Protein AF-A0A9D7WAF0-F1 (afdb_monomer_lite)

Radius of gyration: 17.67 Å; chains: 1; bounding box: 43×43×50 Å

pLDDT: mean 92.81, std 9.31, range [39.88, 98.81]

Structure (mmCIF, N/CA/C/O backbone):
data_AF-A0A9D7WAF0-F1
#
_entry.id   AF-A0A9D7WAF0-F1
#
loop_
_atom_site.group_PDB
_atom_site.id
_atom_site.type_symbol
_atom_site.label_atom_id
_atom_site.label_alt_id
_atom_site.label_comp_id
_atom_site.label_asym_id
_atom_site.label_entity_id
_atom_site.label_seq_id
_atom_site.pdbx_PDB_ins_code
_atom_site.Cartn_x
_atom_site.Cartn_y
_atom_site.Cartn_z
_atom_site.occupancy
_atom_site.B_iso_or_equiv
_atom_site.auth_seq_id
_atom_site.auth_comp_id
_atom_site.auth_asym_id
_atom_site.auth_atom_id
_atom_site.pdbx_PDB_model_num
ATOM 1 N N . MET A 1 1 ? -22.001 -6.465 22.330 1.00 40.22 1 MET A N 1
ATOM 2 C CA . MET A 1 1 ? -20.555 -6.341 22.618 1.00 40.22 1 MET A CA 1
ATOM 3 C C . MET A 1 1 ? -20.138 -4.978 22.102 1.00 40.22 1 MET A C 1
ATOM 5 O O . MET A 1 1 ? -20.345 -4.732 20.923 1.00 40.22 1 MET A O 1
ATOM 9 N N . SER A 1 2 ? -19.701 -4.070 22.976 1.00 39.88 2 SER A N 1
ATOM 10 C CA . SER A 1 2 ? -19.298 -2.715 22.573 1.00 39.88 2 SER A CA 1
ATOM 11 C C . SER A 1 2 ? -18.078 -2.827 21.658 1.00 39.88 2 SER A C 1
ATOM 13 O O . SER A 1 2 ? -17.044 -3.323 22.103 1.00 39.88 2 SER A O 1
ATOM 15 N N . SER A 1 3 ? -18.206 -2.462 20.381 1.00 58.81 3 SER A N 1
ATOM 16 C CA . SER A 1 3 ? -17.053 -2.339 19.487 1.00 58.81 3 SER A CA 1
ATOM 17 C C . SER A 1 3 ? -16.126 -1.275 20.067 1.00 58.81 3 SER A C 1
ATOM 19 O O . SER A 1 3 ? -16.599 -0.207 20.459 1.00 58.81 3 SER A O 1
ATOM 21 N N . ALA A 1 4 ? -14.829 -1.569 20.168 1.00 65.88 4 ALA A N 1
ATOM 22 C CA . ALA A 1 4 ? -13.851 -0.562 20.562 1.00 65.88 4 ALA A CA 1
ATOM 23 C C . ALA A 1 4 ? -14.004 0.680 19.658 1.00 65.88 4 ALA A C 1
ATOM 25 O O . ALA A 1 4 ? -14.289 0.515 18.466 1.00 65.88 4 ALA A O 1
ATOM 26 N N . PRO A 1 5 ? -13.878 1.901 20.207 1.00 82.06 5 PRO A N 1
ATOM 27 C CA . PRO A 1 5 ? -13.972 3.114 19.406 1.00 82.06 5 PRO A CA 1
ATOM 28 C C . PRO A 1 5 ? -12.905 3.102 18.307 1.00 82.06 5 PRO A C 1
ATOM 30 O O . PRO A 1 5 ? -11.805 2.584 18.506 1.00 82.06 5 PRO A O 1
ATOM 33 N N . PHE A 1 6 ? -13.244 3.657 17.143 1.00 89.94 6 PHE A N 1
ATOM 34 C CA . PHE A 1 6 ? -12.296 3.794 16.044 1.00 89.94 6 PHE A CA 1
ATOM 35 C C . PHE A 1 6 ? -11.121 4.695 16.478 1.00 89.94 6 PHE A C 1
ATOM 37 O O . PHE A 1 6 ? -11.382 5.746 17.072 1.00 89.94 6 PHE A O 1
ATOM 44 N N . PRO A 1 7 ? -9.850 4.309 16.248 1.00 91.50 7 PRO A N 1
ATOM 45 C CA . PRO A 1 7 ? -8.719 5.076 16.763 1.00 91.50 7 PRO A CA 1
ATOM 46 C C . PRO A 1 7 ? -8.601 6.439 16.053 1.00 91.50 7 PRO A C 1
ATOM 48 O O . PRO A 1 7 ? -8.494 6.460 14.827 1.00 91.50 7 PRO A O 1
ATOM 51 N N . PRO A 1 8 ? -8.584 7.571 16.785 1.00 86.44 8 PRO A N 1
ATOM 52 C CA . PRO A 1 8 ? -8.584 8.909 16.180 1.00 86.44 8 PRO A CA 1
ATOM 53 C C . PRO A 1 8 ? -7.279 9.247 15.443 1.00 86.44 8 PRO A C 1
ATOM 55 O O . PRO A 1 8 ? -7.298 10.015 14.487 1.00 86.44 8 PRO A O 1
ATOM 58 N N . ASP A 1 9 ? -6.162 8.641 15.853 1.00 89.88 9 ASP A N 1
ATOM 59 C CA . ASP A 1 9 ? -4.831 8.871 15.273 1.00 89.88 9 ASP A CA 1
ATOM 60 C C . ASP A 1 9 ? -4.412 7.751 14.309 1.00 89.88 9 ASP A C 1
ATOM 62 O O . ASP A 1 9 ? -3.220 7.524 14.077 1.00 89.88 9 ASP A O 1
ATOM 66 N N . LEU A 1 10 ? -5.387 7.014 13.765 1.00 95.19 10 LEU A N 1
ATOM 67 C CA . LEU A 1 10 ? -5.113 5.945 12.818 1.00 95.19 10 LEU A CA 1
ATOM 68 C C . LEU A 1 10 ? -4.557 6.501 11.506 1.00 95.19 10 LEU A C 1
ATOM 70 O O . LEU A 1 10 ? -5.110 7.401 10.873 1.00 95.19 10 LEU A O 1
ATOM 74 N N . ILE A 1 11 ? -3.469 5.888 11.071 1.00 97.56 11 ILE A N 1
ATOM 75 C CA . ILE A 1 11 ? -2.872 6.064 9.763 1.00 97.56 11 ILE A CA 1
ATOM 76 C C . ILE A 1 11 ? -3.043 4.748 9.012 1.00 97.56 11 ILE A C 1
ATOM 78 O O . ILE A 1 11 ? -2.568 3.708 9.462 1.00 97.56 11 ILE A O 1
ATOM 82 N N . LEU A 1 12 ? -3.708 4.784 7.865 1.00 98.38 12 LEU A N 1
ATOM 83 C CA . LEU A 1 12 ? -3.725 3.663 6.935 1.00 98.38 12 LEU A CA 1
ATOM 84 C C . LEU A 1 12 ? -2.513 3.783 6.014 1.00 98.38 12 LEU A C 1
ATOM 86 O O . LEU A 1 12 ? -2.344 4.799 5.339 1.00 98.38 12 LEU A O 1
ATOM 90 N N . LEU A 1 13 ? -1.696 2.739 5.979 1.00 98.69 13 LEU A N 1
ATOM 91 C CA . LEU A 1 13 ? -0.577 2.595 5.063 1.00 98.69 13 LEU A CA 1
ATOM 92 C C . LEU A 1 13 ? -0.941 1.572 3.993 1.00 98.69 13 LEU A C 1
ATOM 94 O O . LEU A 1 13 ? -1.439 0.488 4.299 1.00 98.69 13 LEU A O 1
ATOM 98 N N . LEU A 1 14 ? -0.712 1.945 2.740 1.00 98.81 14 LEU A N 1
ATOM 99 C CA . LEU A 1 14 ? -1.064 1.169 1.558 1.00 98.81 14 LEU A CA 1
ATOM 100 C C . LEU A 1 14 ? 0.180 1.047 0.695 1.00 98.81 14 LEU A C 1
ATOM 102 O O . LEU A 1 14 ? 0.677 2.047 0.183 1.00 98.81 14 LEU A O 1
ATOM 106 N N . SER A 1 15 ? 0.708 -0.158 0.548 1.00 98.62 15 SER A N 1
ATOM 107 C CA . SER A 1 15 ? 1.913 -0.386 -0.233 1.00 98.62 15 SER A CA 1
ATOM 108 C C . SER A 1 15 ? 1.653 -1.218 -1.471 1.00 98.62 15 SER A C 1
ATOM 110 O O . SER A 1 15 ? 0.857 -2.154 -1.425 1.00 98.62 15 SER A O 1
ATOM 112 N N . VAL A 1 16 ? 2.363 -0.878 -2.546 1.00 98.69 16 VAL A N 1
ATOM 113 C CA . VAL A 1 16 ? 2.516 -1.697 -3.747 1.00 98.69 16 VAL A CA 1
ATOM 114 C C . VAL A 1 16 ? 4.000 -1.925 -4.002 1.00 98.69 16 VAL A C 1
ATOM 116 O O . VAL A 1 16 ? 4.775 -0.971 -3.931 1.00 98.69 16 VAL A O 1
ATOM 119 N N . ASP A 1 17 ? 4.371 -3.157 -4.322 1.00 98.31 17 ASP A N 1
ATOM 120 C CA . ASP A 1 17 ? 5.735 -3.552 -4.683 1.00 98.31 17 ASP A CA 1
ATOM 121 C C . ASP A 1 17 ? 5.748 -4.356 -5.997 1.00 98.31 17 ASP A C 1
ATOM 123 O O . ASP A 1 17 ? 4.732 -4.953 -6.387 1.00 98.31 17 ASP A O 1
ATOM 127 N N . ILE A 1 18 ? 6.876 -4.316 -6.713 1.00 98.00 18 ILE A N 1
ATOM 128 C CA . ILE A 1 18 ? 7.060 -5.039 -7.978 1.00 98.00 18 ILE A CA 1
ATOM 129 C C . ILE A 1 18 ? 7.551 -6.458 -7.695 1.00 98.00 18 ILE A C 1
ATOM 131 O O . ILE A 1 18 ? 8.669 -6.682 -7.231 1.00 98.00 18 ILE A O 1
ATOM 135 N N . VAL A 1 19 ? 6.760 -7.445 -8.111 1.00 96.62 19 VAL A N 1
ATOM 136 C CA . VAL A 1 19 ? 7.108 -8.858 -7.945 1.00 96.62 19 VAL A CA 1
ATOM 137 C C . VAL A 1 19 ? 8.345 -9.196 -8.783 1.00 96.62 19 VAL A C 1
ATOM 139 O O . VAL A 1 19 ? 8.369 -9.002 -9.998 1.00 96.62 19 VAL A O 1
ATOM 142 N N . GLY A 1 20 ? 9.382 -9.735 -8.135 1.00 93.38 20 GLY A N 1
ATOM 143 C CA . GLY A 1 20 ? 10.579 -10.233 -8.821 1.00 93.38 20 GLY A CA 1
ATOM 144 C C . GLY A 1 20 ? 11.443 -9.142 -9.465 1.00 93.38 20 GLY A C 1
ATOM 145 O O . GLY A 1 20 ? 12.182 -9.422 -10.411 1.00 93.38 20 GLY A O 1
ATOM 146 N N . SER A 1 21 ? 11.386 -7.910 -8.955 1.00 93.81 21 SER A N 1
ATOM 147 C CA . SER A 1 21 ? 12.041 -6.738 -9.549 1.00 93.81 21 SER A CA 1
ATOM 148 C C . SER A 1 21 ? 13.534 -6.927 -9.862 1.00 93.81 21 SER A C 1
ATOM 150 O O . SER A 1 21 ? 14.033 -6.439 -10.879 1.00 93.81 21 SER A O 1
ATOM 152 N N . ALA A 1 22 ? 14.270 -7.642 -9.004 1.00 93.25 22 ALA A N 1
ATOM 153 C CA . ALA A 1 22 ? 15.695 -7.901 -9.180 1.00 93.25 22 ALA A CA 1
ATOM 154 C C . ALA A 1 22 ? 15.972 -8.769 -10.415 1.00 93.25 22 ALA A C 1
ATOM 156 O O . ALA A 1 22 ? 16.864 -8.437 -11.194 1.00 93.25 22 ALA A O 1
ATOM 157 N N . ALA A 1 23 ? 15.181 -9.828 -10.616 1.00 92.81 23 ALA A N 1
ATOM 158 C CA . ALA A 1 23 ? 15.275 -10.684 -11.795 1.00 92.81 23 ALA A CA 1
ATOM 159 C C . ALA A 1 23 ? 14.889 -9.901 -13.057 1.00 92.81 23 ALA A C 1
ATOM 161 O O . ALA A 1 23 ? 15.638 -9.885 -14.027 1.00 92.81 23 ALA A O 1
ATOM 162 N N . PHE A 1 24 ? 13.805 -9.122 -12.991 1.00 92.69 24 PHE A N 1
ATOM 163 C CA . PHE A 1 24 ? 13.356 -8.285 -14.105 1.00 92.69 24 PHE A CA 1
ATOM 164 C C . PHE A 1 24 ? 14.414 -7.265 -14.571 1.00 92.69 24 PHE A C 1
ATOM 166 O O . PHE A 1 24 ? 14.564 -7.018 -15.767 1.00 92.69 24 PHE A O 1
ATOM 173 N N . LYS A 1 25 ? 15.181 -6.682 -13.639 1.00 92.62 25 LYS A N 1
ATOM 174 C CA . LYS A 1 25 ? 16.307 -5.788 -13.963 1.00 92.62 25 LYS A CA 1
ATOM 175 C C . LYS A 1 25 ? 17.499 -6.538 -14.564 1.00 92.62 25 LYS A C 1
ATOM 177 O O . LYS A 1 25 ? 18.161 -5.989 -15.441 1.00 92.62 25 LYS A O 1
ATOM 182 N N . ALA A 1 26 ? 17.782 -7.749 -14.084 1.00 90.50 26 ALA A N 1
ATOM 183 C CA . ALA A 1 26 ? 18.911 -8.562 -14.535 1.00 90.50 26 ALA A CA 1
ATOM 184 C C . ALA A 1 26 ? 18.693 -9.163 -15.933 1.00 90.50 26 ALA A C 1
ATOM 186 O O . ALA A 1 26 ? 19.642 -9.251 -16.708 1.00 90.50 26 ALA A O 1
ATOM 187 N N . ASP A 1 27 ? 17.451 -9.511 -16.270 1.00 85.75 27 ASP A N 1
ATOM 188 C CA . ASP A 1 27 ? 17.079 -10.123 -17.552 1.00 85.75 27 ASP A CA 1
ATOM 189 C C . ASP A 1 27 ? 16.932 -9.101 -18.696 1.00 85.75 27 ASP A C 1
ATOM 191 O O . ASP A 1 27 ? 16.597 -9.458 -19.828 1.00 85.75 27 ASP A O 1
ATOM 195 N N . ALA A 1 28 ? 17.166 -7.811 -18.428 1.00 78.25 28 ALA A N 1
ATOM 196 C CA . ALA A 1 28 ? 17.014 -6.762 -19.424 1.00 78.25 28 ALA A CA 1
ATOM 197 C C . ALA A 1 28 ? 18.134 -6.834 -20.484 1.00 78.25 28 ALA A C 1
ATOM 199 O O . ALA A 1 28 ? 19.306 -6.655 -20.142 1.00 78.25 28 ALA A O 1
ATOM 200 N N . PRO A 1 29 ? 17.804 -7.043 -21.774 1.00 77.50 29 PRO A N 1
ATOM 201 C CA . PRO A 1 29 ? 18.809 -7.103 -22.827 1.00 77.50 29 PRO A CA 1
ATOM 202 C C . PRO A 1 29 ? 19.494 -5.745 -23.016 1.00 77.50 29 PRO A C 1
ATOM 204 O O . PRO A 1 29 ? 18.875 -4.688 -22.854 1.00 77.50 29 PRO A O 1
ATOM 207 N N . GLU A 1 30 ? 20.767 -5.772 -23.416 1.00 77.88 30 GLU A N 1
ATOM 208 C CA . GLU A 1 30 ? 21.462 -4.564 -23.858 1.00 77.88 30 GLU A CA 1
ATOM 209 C C . GLU A 1 30 ? 20.775 -3.995 -25.106 1.00 77.88 30 GLU A C 1
ATOM 211 O O . GLU A 1 30 ? 20.550 -4.696 -26.094 1.00 77.88 30 GLU A O 1
ATOM 216 N N . GLN A 1 31 ? 20.433 -2.707 -25.063 1.00 82.75 31 GLN A N 1
ATOM 217 C CA . GLN A 1 31 ? 19.778 -2.006 -26.164 1.00 82.75 31 GLN A CA 1
ATOM 218 C C . GLN A 1 31 ? 20.241 -0.542 -26.234 1.00 82.75 31 GLN A C 1
ATOM 220 O O . GLN A 1 31 ? 20.619 0.027 -25.207 1.00 82.75 31 GLN A O 1
ATOM 225 N N . PRO A 1 32 ? 20.192 0.109 -27.412 1.00 78.94 32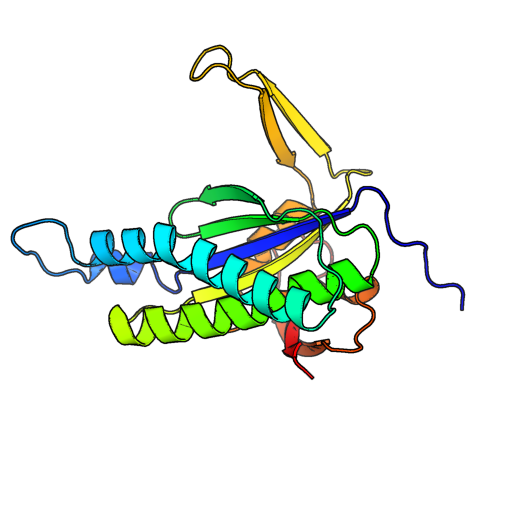 PRO A N 1
ATOM 226 C CA . PRO A 1 32 ? 20.395 1.551 -27.512 1.00 78.94 32 PRO A CA 1
ATOM 227 C C . PRO A 1 32 ? 19.277 2.316 -26.782 1.00 78.94 32 PRO A C 1
ATOM 229 O O . PRO A 1 32 ? 18.097 2.087 -27.041 1.00 78.94 32 PRO A O 1
ATOM 232 N N . GLY A 1 33 ? 19.645 3.257 -25.908 1.00 84.94 33 GLY A N 1
ATOM 233 C CA . GLY A 1 33 ? 18.705 4.053 -25.104 1.00 84.94 33 GLY A CA 1
ATOM 234 C C . GLY A 1 33 ? 18.489 3.504 -23.685 1.00 84.94 33 GLY A C 1
ATOM 235 O O . GLY A 1 33 ? 19.220 2.611 -23.255 1.00 84.94 33 GLY A O 1
ATOM 236 N N . PRO A 1 34 ? 17.520 4.049 -22.922 1.00 86.19 34 PRO A N 1
ATOM 237 C CA . PRO A 1 34 ? 17.236 3.572 -21.573 1.00 86.19 34 PRO A CA 1
ATOM 238 C C . PRO A 1 34 ? 16.849 2.085 -21.590 1.00 86.19 34 PRO A C 1
ATOM 240 O O . PRO A 1 34 ? 16.030 1.689 -22.432 1.00 86.19 34 PRO A O 1
ATOM 243 N N . PRO A 1 35 ? 17.388 1.261 -20.672 1.00 90.06 35 PRO A N 1
ATOM 244 C CA . PRO A 1 35 ? 16.994 -0.137 -20.542 1.00 90.06 35 PRO A CA 1
ATOM 245 C C . PRO A 1 35 ? 15.477 -0.285 -20.406 1.00 90.06 35 PRO A C 1
ATOM 247 O O . PRO A 1 35 ? 14.823 0.551 -19.780 1.00 90.06 35 PRO A O 1
ATOM 250 N N . ARG A 1 36 ? 14.907 -1.373 -20.942 1.00 89.50 36 ARG A N 1
ATOM 251 C CA . ARG A 1 36 ? 13.459 -1.644 -20.865 1.00 89.50 36 ARG A CA 1
ATOM 252 C C . ARG A 1 36 ? 12.932 -1.552 -19.432 1.00 89.50 36 ARG A C 1
ATOM 254 O O . ARG A 1 36 ? 11.851 -1.011 -19.227 1.00 89.50 36 ARG A O 1
ATOM 261 N N . TRP A 1 37 ? 13.700 -2.032 -18.451 1.00 93.50 37 TRP A N 1
ATOM 262 C CA . TRP A 1 37 ? 13.281 -1.984 -17.053 1.00 93.50 37 TRP A CA 1
ATOM 263 C C . TRP A 1 37 ? 13.127 -0.553 -16.525 1.00 93.50 37 TRP A C 1
ATOM 265 O O . TRP A 1 37 ? 12.231 -0.316 -15.724 1.00 93.50 37 TRP A O 1
ATOM 275 N N . VAL A 1 38 ? 13.930 0.408 -17.003 1.00 94.38 38 VAL A N 1
ATOM 276 C CA . VAL A 1 38 ? 13.822 1.820 -16.597 1.00 94.38 38 VAL A CA 1
ATOM 277 C C . VAL A 1 38 ? 12.478 2.383 -17.038 1.00 94.38 38 VAL A C 1
ATOM 279 O O . VAL A 1 38 ? 11.757 2.933 -16.219 1.00 94.38 38 VAL A O 1
ATOM 282 N N . GLN A 1 39 ? 12.097 2.157 -18.297 1.00 93.38 39 GLN A N 1
ATOM 283 C CA . GLN A 1 39 ? 10.810 2.614 -18.839 1.00 93.38 39 GLN A CA 1
ATOM 284 C C . GLN A 1 39 ? 9.623 1.964 -18.112 1.00 93.38 39 GLN A C 1
ATOM 286 O O . GLN A 1 39 ? 8.594 2.594 -17.875 1.00 93.38 39 GLN A O 1
ATOM 291 N N . ALA A 1 40 ? 9.779 0.694 -17.736 1.00 94.31 40 ALA A N 1
ATOM 292 C CA . ALA A 1 40 ? 8.782 -0.047 -16.977 1.00 94.31 40 ALA A CA 1
ATOM 293 C C . ALA A 1 40 ? 8.596 0.528 -15.562 1.00 94.31 40 ALA A C 1
ATOM 295 O O . ALA A 1 40 ? 7.470 0.685 -15.093 1.00 94.31 40 ALA A O 1
ATOM 296 N N . PHE A 1 41 ? 9.699 0.882 -14.901 1.00 96.62 41 PHE A N 1
ATOM 297 C CA . PHE A 1 41 ? 9.677 1.507 -13.582 1.00 96.62 41 PHE A CA 1
ATOM 298 C C . PHE A 1 41 ? 9.143 2.934 -13.657 1.00 96.62 41 PHE A C 1
ATOM 300 O O . PHE A 1 41 ? 8.330 3.304 -12.822 1.00 96.62 41 PHE A O 1
ATOM 307 N N . GLU A 1 42 ? 9.517 3.721 -14.666 1.00 96.06 42 GLU A N 1
ATOM 308 C CA . GLU A 1 42 ? 8.92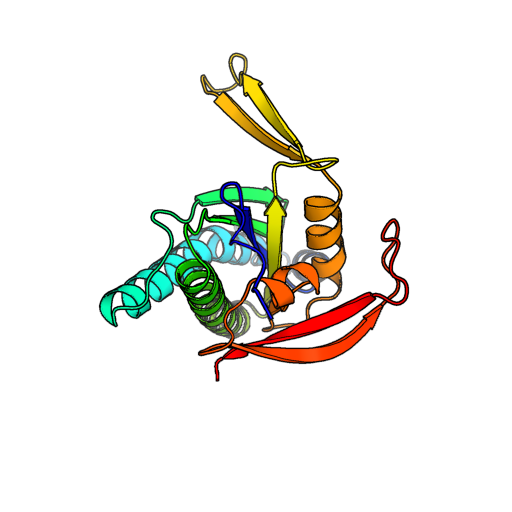4 5.043 -14.892 1.00 96.06 42 GLU A CA 1
ATOM 309 C C . GLU A 1 42 ? 7.397 4.945 -14.975 1.00 96.06 42 GLU A C 1
ATOM 311 O O . GLU A 1 42 ? 6.716 5.650 -14.237 1.00 96.06 42 GLU A O 1
ATOM 316 N N . ALA A 1 43 ? 6.867 3.997 -15.759 1.00 95.38 43 ALA A N 1
ATOM 317 C CA . ALA A 1 43 ? 5.427 3.748 -15.834 1.00 95.38 43 ALA A CA 1
ATOM 318 C C . ALA A 1 43 ? 4.826 3.328 -14.481 1.00 95.38 43 ALA A C 1
ATOM 320 O O . ALA A 1 43 ? 3.750 3.788 -14.120 1.00 95.38 43 ALA A O 1
ATOM 321 N N . PHE A 1 44 ? 5.509 2.493 -13.694 1.00 97.88 44 PHE A N 1
ATOM 322 C CA . PHE A 1 44 ? 5.066 2.168 -12.334 1.00 97.88 44 PHE A CA 1
ATOM 323 C C . PHE A 1 44 ? 4.986 3.417 -11.440 1.00 97.88 44 PHE A C 1
ATOM 325 O O . PHE A 1 44 ? 3.981 3.627 -10.764 1.00 97.88 44 PHE A O 1
ATOM 332 N N . TYR A 1 45 ? 6.005 4.276 -11.473 1.00 98.06 45 TYR A N 1
ATOM 333 C CA . TYR A 1 45 ? 6.073 5.497 -10.670 1.00 98.06 45 TYR A CA 1
ATOM 334 C C . TYR A 1 45 ? 5.062 6.570 -11.101 1.00 98.06 45 TYR A C 1
ATOM 336 O O . TYR A 1 45 ? 4.619 7.352 -10.257 1.00 98.06 45 TYR A O 1
ATOM 344 N N . THR A 1 46 ? 4.691 6.625 -12.383 1.00 96.44 46 THR A N 1
ATOM 345 C CA . THR A 1 46 ? 3.748 7.625 -12.910 1.00 96.44 46 THR A CA 1
ATOM 346 C C . THR A 1 46 ? 2.310 7.135 -12.952 1.00 96.44 46 THR A C 1
ATOM 348 O O . THR A 1 46 ? 1.406 7.879 -12.579 1.00 96.44 46 THR A O 1
ATOM 351 N N . ASP A 1 47 ? 2.078 5.897 -13.384 1.00 97.50 47 ASP A N 1
ATOM 352 C CA . ASP A 1 47 ? 0.739 5.412 -13.721 1.00 97.50 47 ASP A CA 1
ATOM 353 C C . ASP A 1 47 ? 0.021 4.867 -12.481 1.00 97.50 47 ASP A C 1
ATOM 355 O O . ASP A 1 47 ? -1.181 5.077 -12.329 1.00 97.50 47 ASP A O 1
ATOM 359 N N . LEU A 1 48 ? 0.734 4.211 -11.553 1.00 98.00 48 LEU A N 1
ATOM 360 C CA . LEU A 1 48 ? 0.110 3.637 -10.356 1.00 98.00 48 LEU A CA 1
ATOM 361 C C . LEU A 1 48 ? -0.593 4.696 -9.482 1.00 98.00 48 LEU A C 1
ATOM 363 O O . LEU A 1 48 ? -1.757 4.475 -9.143 1.00 98.00 48 LEU A O 1
ATOM 367 N N . PRO A 1 49 ? 0.022 5.848 -9.133 1.00 98.06 49 PRO A N 1
ATOM 368 C CA . PRO A 1 49 ? -0.679 6.884 -8.372 1.00 98.06 49 PRO A CA 1
ATOM 369 C C . PRO A 1 49 ? -1.942 7.403 -9.077 1.00 98.06 49 PRO A C 1
ATOM 371 O O . PRO A 1 49 ? -2.940 7.673 -8.412 1.00 98.06 49 PRO A O 1
ATOM 374 N N . LEU A 1 50 ? -1.919 7.507 -10.412 1.00 97.81 50 LEU A N 1
ATOM 375 C CA . LEU A 1 50 ? -3.070 7.950 -11.205 1.00 97.81 50 LEU A CA 1
ATOM 376 C C . LEU A 1 50 ? -4.204 6.923 -11.180 1.00 97.81 50 LEU A C 1
ATOM 378 O O . LEU A 1 50 ? -5.359 7.302 -11.012 1.00 97.81 50 LEU A O 1
ATOM 382 N N . LEU A 1 51 ? -3.880 5.632 -11.299 1.00 98.31 51 LEU A N 1
ATOM 383 C CA . LEU A 1 51 ? -4.859 4.545 -11.212 1.00 98.31 51 LEU A CA 1
ATOM 384 C C . LEU A 1 51 ? -5.516 4.482 -9.829 1.00 98.31 51 LEU A C 1
ATOM 386 O O . LEU A 1 51 ? -6.720 4.253 -9.729 1.00 98.31 51 LEU A O 1
ATOM 390 N N . ILE A 1 52 ? -4.743 4.715 -8.764 1.00 98.44 52 ILE A N 1
ATOM 391 C CA . ILE A 1 52 ? -5.288 4.779 -7.404 1.00 98.44 52 ILE A CA 1
ATOM 392 C C . ILE A 1 52 ? -6.243 5.964 -7.262 1.00 98.44 52 ILE A C 1
ATOM 394 O O . ILE A 1 52 ? -7.357 5.789 -6.771 1.00 98.44 52 ILE A O 1
ATOM 398 N N . GLU A 1 53 ? -5.847 7.154 -7.711 1.00 97.94 53 GLU A N 1
ATOM 399 C CA . GLU A 1 53 ? -6.717 8.327 -7.619 1.00 97.94 53 GLU A CA 1
ATOM 400 C C . GLU A 1 53 ? -7.976 8.177 -8.481 1.00 97.94 53 GLU A C 1
ATOM 402 O O . GLU A 1 53 ? -9.063 8.544 -8.041 1.00 97.94 53 GLU A O 1
ATOM 407 N N . GLN A 1 54 ? -7.871 7.564 -9.662 1.00 98.19 54 GLN A N 1
ATOM 408 C CA . GLN A 1 54 ? -9.030 7.254 -10.493 1.00 98.19 54 GLN A CA 1
ATOM 409 C C . GLN A 1 54 ? -10.028 6.347 -9.756 1.00 98.19 54 GLN A C 1
ATOM 411 O O . GLN A 1 54 ? -11.208 6.688 -9.683 1.00 98.19 54 GLN A O 1
ATOM 416 N N . ALA A 1 55 ? -9.568 5.248 -9.148 1.00 98.19 55 ALA A N 1
ATOM 417 C CA . ALA A 1 55 ? -10.438 4.356 -8.378 1.00 98.19 55 ALA A CA 1
ATOM 418 C C . ALA A 1 55 ? -11.088 5.069 -7.176 1.00 98.19 55 ALA A C 1
ATOM 420 O O . ALA A 1 55 ? -12.258 4.838 -6.866 1.00 98.19 55 ALA A O 1
ATOM 421 N N . ARG A 1 56 ? -10.355 5.976 -6.512 1.00 98.25 56 ARG A N 1
ATOM 422 C CA . ARG A 1 56 ? -10.901 6.812 -5.430 1.00 98.25 56 ARG A CA 1
ATOM 423 C C . ARG A 1 56 ? -11.999 7.748 -5.941 1.00 98.25 56 ARG A C 1
ATOM 425 O O . ARG A 1 56 ? -13.058 7.830 -5.324 1.00 98.25 56 ARG A O 1
ATOM 432 N N . LEU A 1 57 ? -11.782 8.427 -7.067 1.00 97.75 57 LEU A N 1
ATOM 433 C CA . LEU A 1 57 ? -12.772 9.330 -7.663 1.00 97.75 57 LEU A CA 1
ATOM 434 C C . LEU A 1 57 ? -14.040 8.591 -8.099 1.00 97.75 57 LEU A C 1
ATOM 436 O O . LEU A 1 57 ? -15.138 9.077 -7.835 1.00 97.75 57 LEU A O 1
ATOM 440 N N . GLU A 1 58 ? -13.897 7.421 -8.722 1.00 97.88 58 GLU A N 1
ATOM 441 C CA . GLU A 1 58 ? -15.024 6.580 -9.143 1.00 97.88 58 GLU A CA 1
ATOM 442 C C . GLU A 1 58 ? -15.878 6.162 -7.935 1.00 97.88 58 GLU A C 1
ATOM 444 O O . GLU A 1 58 ? -17.072 6.461 -7.885 1.00 97.88 58 GLU A O 1
ATOM 449 N N . LEU A 1 59 ? -15.261 5.584 -6.900 1.00 96.88 59 LEU A N 1
ATOM 450 C CA . LEU A 1 59 ? -15.985 5.146 -5.702 1.00 96.88 59 LEU A CA 1
ATOM 451 C C . LEU A 1 59 ? -16.571 6.308 -4.892 1.00 96.88 59 LEU A C 1
ATOM 453 O O . LEU A 1 59 ? -17.660 6.180 -4.328 1.00 96.88 59 LEU A O 1
ATOM 457 N N . SER A 1 60 ? -15.878 7.447 -4.827 1.00 96.25 60 SER A N 1
ATOM 458 C CA . SER A 1 60 ? -16.415 8.651 -4.188 1.00 96.25 60 SER A CA 1
ATOM 459 C C . SER A 1 60 ? -17.627 9.196 -4.945 1.00 96.25 60 SER A C 1
ATOM 461 O O . SER A 1 60 ? -18.606 9.595 -4.312 1.00 96.25 60 SER A O 1
ATOM 463 N N . GLY A 1 61 ? -17.598 9.158 -6.283 1.00 95.56 61 GLY A N 1
ATOM 464 C CA . GLY A 1 61 ? -18.735 9.495 -7.141 1.00 95.56 61 GLY A CA 1
ATOM 465 C C . GLY A 1 61 ? -19.954 8.600 -6.896 1.00 95.56 61 GLY A C 1
ATOM 466 O O . GLY A 1 61 ? -21.082 9.092 -6.902 1.00 95.56 61 GLY A O 1
ATOM 467 N N . ASP A 1 62 ? -19.720 7.328 -6.565 1.00 94.56 62 ASP A N 1
ATOM 468 C CA . ASP A 1 62 ? -20.747 6.358 -6.155 1.00 94.56 62 ASP A CA 1
ATOM 469 C C . ASP A 1 62 ? -21.193 6.510 -4.683 1.00 94.56 62 ASP A C 1
ATOM 471 O O . ASP A 1 62 ? -21.983 5.715 -4.164 1.00 94.56 62 ASP A O 1
ATOM 475 N N . GLY A 1 63 ? -20.714 7.545 -3.987 1.00 94.88 63 GLY A N 1
ATOM 476 C CA . GLY A 1 63 ? -21.108 7.876 -2.619 1.00 94.88 63 GLY A CA 1
ATOM 477 C C . GL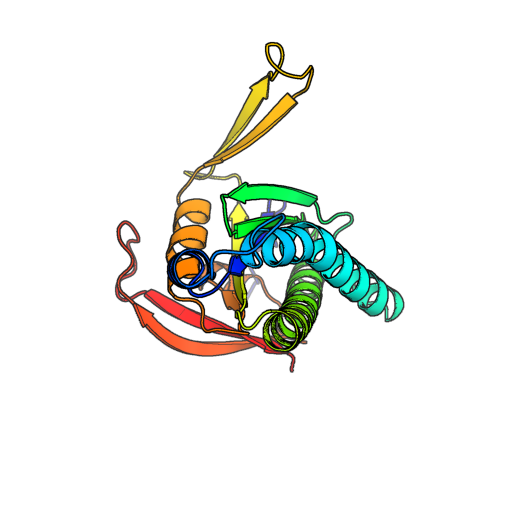Y A 1 63 ? -20.376 7.084 -1.535 1.00 94.88 63 GLY A C 1
ATOM 478 O O . GLY A 1 63 ? -20.804 7.103 -0.376 1.00 94.88 63 GLY A O 1
ATOM 479 N N . LEU A 1 64 ? -19.286 6.387 -1.868 1.00 94.88 64 LEU A N 1
ATOM 480 C CA . LEU A 1 64 ? -18.453 5.728 -0.869 1.00 94.88 64 LEU A CA 1
ATOM 481 C C . LEU A 1 64 ? -17.640 6.777 -0.087 1.00 94.88 64 LEU A C 1
ATOM 483 O O . LEU A 1 64 ? -16.957 7.601 -0.702 1.00 94.88 64 LEU A O 1
ATOM 487 N N . PRO A 1 65 ? -17.674 6.766 1.258 1.00 96.50 65 PRO A N 1
ATOM 488 C CA . PRO A 1 65 ? -16.845 7.668 2.041 1.00 96.50 65 PRO A CA 1
ATOM 489 C C . PRO A 1 65 ? -15.375 7.257 1.915 1.00 96.50 65 PRO A C 1
ATOM 491 O O . PRO A 1 65 ? -15.029 6.089 2.091 1.00 96.50 65 PRO A O 1
ATOM 494 N N . LEU A 1 66 ? -14.513 8.233 1.643 1.00 97.62 66 LEU A N 1
ATOM 495 C CA . LEU A 1 66 ? -13.061 8.084 1.555 1.00 97.62 66 LEU A CA 1
ATOM 496 C C . LEU A 1 66 ? -12.384 9.082 2.494 1.00 97.62 66 LEU A C 1
ATOM 498 O O . LEU A 1 66 ? -13.010 10.047 2.943 1.00 97.62 66 LEU A O 1
ATOM 502 N N . ALA A 1 67 ? -11.109 8.852 2.799 1.00 96.69 67 ALA A N 1
ATOM 503 C CA . ALA A 1 67 ? -10.324 9.834 3.527 1.00 96.69 67 ALA A CA 1
ATOM 504 C C . ALA A 1 67 ? -10.141 11.092 2.664 1.00 96.69 67 ALA A C 1
ATOM 506 O O . ALA A 1 67 ? -10.120 11.035 1.433 1.00 96.69 67 ALA A O 1
ATOM 507 N N . GLU A 1 68 ? -9.947 12.243 3.308 1.00 94.12 68 GLU A N 1
ATOM 508 C CA . GLU A 1 68 ? -9.775 13.520 2.601 1.00 94.12 68 GLU A CA 1
ATOM 509 C C . GLU A 1 68 ? -8.615 13.471 1.594 1.00 94.12 68 GLU A C 1
ATOM 511 O O . GLU A 1 68 ? -8.680 14.060 0.516 1.00 94.12 68 GLU A O 1
ATOM 516 N N . ARG A 1 69 ? -7.539 12.753 1.935 1.00 94.12 69 ARG A N 1
ATOM 517 C CA . ARG A 1 69 ? -6.350 12.662 1.093 1.00 94.12 69 ARG A CA 1
ATOM 518 C C . ARG A 1 69 ? -5.657 11.314 1.222 1.00 94.12 69 ARG A C 1
ATOM 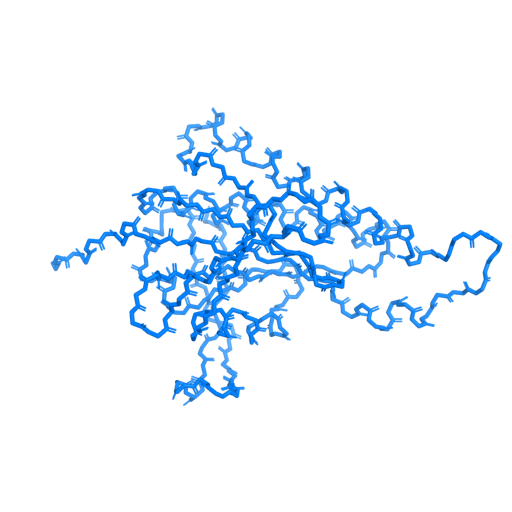520 O O . ARG A 1 69 ? -5.461 10.820 2.333 1.00 94.12 69 ARG A O 1
ATOM 527 N N . LEU A 1 70 ? -5.174 10.825 0.084 1.00 97.44 70 LEU A N 1
ATOM 528 C CA . LEU A 1 70 ? -4.135 9.812 -0.010 1.00 97.44 70 LEU A CA 1
ATOM 529 C C . LEU A 1 70 ? -2.828 10.481 -0.458 1.00 97.44 70 LEU A C 1
ATOM 531 O O . LEU A 1 70 ? -2.805 11.219 -1.441 1.00 97.44 70 LEU A O 1
ATOM 535 N N . GLN A 1 71 ? -1.745 10.273 0.282 1.00 96.50 71 GLN A N 1
ATOM 536 C CA . GLN A 1 71 ? -0.442 10.883 0.003 1.00 96.50 71 GLN A CA 1
ATOM 537 C C . GLN A 1 71 ? 0.599 9.802 -0.243 1.00 96.50 71 GLN A C 1
ATOM 539 O O . GLN A 1 71 ? 0.626 8.814 0.483 1.00 96.50 71 GLN A O 1
ATOM 544 N N . LEU A 1 72 ? 1.506 10.001 -1.201 1.00 97.25 72 LEU A N 1
ATOM 545 C CA . LEU A 1 72 ? 2.722 9.194 -1.254 1.00 97.25 72 LEU A CA 1
ATOM 546 C C . LEU A 1 72 ? 3.586 9.549 -0.035 1.00 97.25 72 LEU A C 1
ATOM 548 O O . LEU A 1 72 ? 4.028 10.688 0.099 1.00 97.25 72 LEU A O 1
ATOM 552 N N . TRP A 1 73 ? 3.809 8.587 0.859 1.00 96.69 73 TRP A N 1
ATOM 553 C CA . TRP A 1 73 ? 4.674 8.769 2.024 1.00 96.69 73 TRP A CA 1
ATOM 554 C C . TRP A 1 73 ? 6.134 8.544 1.653 1.00 96.69 73 TRP A C 1
ATOM 556 O O . TRP A 1 73 ? 6.980 9.393 1.936 1.00 96.69 73 TRP A O 1
ATOM 566 N N . LYS A 1 74 ? 6.436 7.417 1.003 1.00 94.75 74 LYS A N 1
ATOM 567 C CA . LYS A 1 74 ? 7.791 7.129 0.530 1.00 94.75 74 LYS A CA 1
ATOM 568 C C . LYS A 1 74 ? 7.812 6.176 -0.652 1.00 94.75 74 LYS A C 1
ATOM 570 O O . LYS A 1 74 ? 6.937 5.327 -0.808 1.00 94.75 74 LYS A O 1
ATOM 575 N N . ALA A 1 75 ? 8.868 6.323 -1.440 1.00 96.44 75 ALA A N 1
ATOM 576 C CA . ALA A 1 75 ? 9.297 5.364 -2.439 1.00 96.44 75 ALA A CA 1
ATOM 577 C C . ALA A 1 75 ? 10.572 4.670 -1.946 1.00 96.44 75 ALA A C 1
ATOM 579 O O . ALA A 1 75 ? 11.492 5.333 -1.459 1.00 96.44 75 ALA A O 1
ATOM 580 N N . ILE A 1 76 ? 10.619 3.346 -2.051 1.00 95.00 76 ILE A N 1
ATOM 581 C CA . ILE A 1 76 ? 11.727 2.506 -1.593 1.00 95.00 76 ILE A CA 1
ATOM 582 C C . ILE A 1 76 ? 12.104 1.577 -2.748 1.00 95.00 76 ILE A C 1
ATOM 584 O O . ILE A 1 76 ? 11.692 0.427 -2.795 1.00 95.00 76 ILE A O 1
ATOM 588 N N . GLY A 1 77 ? 12.864 2.094 -3.715 1.00 94.31 77 GLY A N 1
ATOM 589 C CA . GLY A 1 77 ? 13.304 1.308 -4.870 1.00 94.31 77 GLY A CA 1
ATOM 590 C C . GLY A 1 77 ? 12.154 0.917 -5.803 1.00 94.31 77 GLY A C 1
ATOM 591 O O . GLY A 1 77 ? 11.771 1.693 -6.671 1.00 94.31 77 GLY A O 1
ATOM 592 N N . ASP A 1 78 ? 11.654 -0.298 -5.666 1.00 95.88 78 ASP A N 1
ATOM 593 C CA . ASP A 1 78 ? 10.549 -0.920 -6.405 1.00 95.88 78 ASP A CA 1
ATOM 594 C C . ASP A 1 78 ? 9.200 -0.859 -5.673 1.00 95.88 78 ASP A C 1
ATOM 596 O O . ASP A 1 78 ? 8.173 -1.224 -6.242 1.00 95.88 78 ASP A O 1
ATOM 600 N N . GLN A 1 79 ? 9.194 -0.315 -4.457 1.00 98.12 79 GLN A N 1
ATOM 601 C CA . GLN A 1 79 ? 8.011 -0.196 -3.619 1.00 98.12 79 GLN A CA 1
ATOM 602 C C . GLN A 1 79 ? 7.541 1.257 -3.495 1.00 98.12 79 GLN A C 1
ATOM 604 O O . GLN A 1 79 ? 8.333 2.159 -3.200 1.00 98.12 79 GLN A O 1
ATOM 609 N N . LEU A 1 80 ? 6.233 1.485 -3.615 1.00 98.62 80 LEU A N 1
ATOM 610 C CA . LEU A 1 80 ? 5.576 2.731 -3.212 1.00 98.62 80 LEU A CA 1
ATOM 611 C C . LEU A 1 80 ? 4.722 2.485 -1.970 1.00 98.62 80 LEU A C 1
ATOM 613 O O . LEU A 1 80 ? 4.023 1.474 -1.874 1.00 98.62 80 LEU A O 1
ATOM 617 N N . VAL A 1 81 ? 4.766 3.419 -1.018 1.00 98.69 81 VAL A N 1
ATOM 618 C CA . VAL A 1 81 ? 3.917 3.396 0.177 1.00 98.69 81 VAL A CA 1
ATOM 619 C C . VAL A 1 81 ? 3.137 4.696 0.273 1.00 98.69 81 VAL A C 1
ATOM 621 O O . VAL A 1 81 ? 3.709 5.785 0.378 1.00 98.69 81 VAL A O 1
ATOM 624 N N . PHE A 1 82 ? 1.820 4.563 0.262 1.00 98.69 82 PHE A N 1
ATOM 625 C CA . PHE A 1 82 ? 0.859 5.636 0.416 1.00 98.69 82 PHE A CA 1
ATOM 626 C C . PHE A 1 82 ? 0.299 5.664 1.834 1.00 98.69 82 PHE A C 1
ATOM 628 O O . PHE A 1 82 ? 0.318 4.668 2.557 1.00 98.69 82 PHE A O 1
ATOM 635 N N . LEU A 1 83 ? -0.210 6.827 2.216 1.00 98.12 83 LEU A N 1
ATOM 636 C CA . LEU A 1 83 ? -0.729 7.125 3.535 1.00 98.12 83 LEU A CA 1
ATOM 637 C C . LEU A 1 83 ? -2.077 7.833 3.420 1.00 98.12 83 LEU A C 1
ATOM 639 O O . LEU A 1 83 ? -2.173 8.877 2.770 1.00 98.12 83 LEU A O 1
ATOM 643 N N . ALA A 1 84 ? -3.085 7.305 4.111 1.00 98.19 84 ALA A N 1
ATOM 644 C CA . ALA A 1 84 ? -4.381 7.944 4.321 1.00 98.19 84 ALA A CA 1
ATOM 645 C C . ALA A 1 84 ? -4.698 8.064 5.819 1.00 98.19 84 ALA A C 1
ATOM 647 O O . ALA A 1 84 ? -4.165 7.331 6.654 1.00 98.19 84 ALA A O 1
ATOM 648 N N . ARG A 1 85 ? -5.589 8.996 6.162 1.00 97.62 85 ARG A N 1
ATOM 649 C CA . ARG A 1 85 ? -6.096 9.203 7.529 1.00 97.62 85 ARG A CA 1
ATOM 650 C C . ARG A 1 85 ? -7.622 9.105 7.525 1.00 97.62 85 ARG A C 1
ATOM 652 O O . ARG A 1 85 ? -8.284 10.140 7.485 1.00 97.62 85 ARG A O 1
ATOM 659 N N . PRO A 1 86 ? -8.183 7.886 7.473 1.00 97.44 86 PRO A N 1
ATOM 660 C CA . PRO A 1 86 ? -9.626 7.714 7.568 1.00 97.44 86 PRO A CA 1
ATOM 661 C C . PRO A 1 86 ? -10.114 8.187 8.941 1.00 97.44 86 PRO A C 1
ATOM 663 O O . PRO A 1 86 ? -9.483 7.895 9.953 1.00 97.44 86 PRO A O 1
ATOM 666 N N . ALA A 1 87 ? -11.232 8.908 8.975 1.00 95.81 87 ALA A N 1
ATOM 667 C CA . ALA A 1 87 ? -11.832 9.420 10.208 1.00 95.81 87 ALA A CA 1
ATOM 668 C C . ALA A 1 87 ? -12.738 8.393 10.910 1.00 95.81 87 ALA A C 1
ATOM 670 O O . ALA A 1 87 ? -13.055 8.541 12.091 1.00 95.81 87 ALA A O 1
ATOM 671 N N . ASP A 1 88 ? -13.171 7.361 10.183 1.00 95.81 88 ASP A N 1
ATOM 672 C CA . ASP A 1 88 ? -14.101 6.346 10.664 1.00 95.81 88 ASP A CA 1
ATOM 673 C C . ASP A 1 88 ? -13.895 4.989 9.943 1.00 95.81 88 ASP A C 1
ATOM 675 O O . ASP A 1 88 ? -13.178 4.910 8.935 1.00 95.81 88 ASP A O 1
ATOM 679 N N . PRO A 1 89 ? -14.521 3.895 10.431 1.00 95.94 89 PRO A N 1
ATOM 680 C CA . PRO A 1 89 ? -14.396 2.570 9.822 1.00 95.94 89 PRO A CA 1
ATOM 681 C C . PRO A 1 89 ? -14.876 2.477 8.366 1.00 95.94 89 PRO A C 1
ATOM 683 O O . PRO A 1 89 ? -14.406 1.609 7.631 1.00 95.94 89 PRO A O 1
ATOM 686 N N . HIS A 1 90 ? -15.817 3.322 7.940 1.00 96.06 90 HIS A N 1
ATOM 687 C CA . HIS A 1 90 ? -16.340 3.302 6.574 1.00 96.06 90 HIS A CA 1
ATOM 688 C C . HIS A 1 90 ? -15.350 3.935 5.600 1.00 96.06 90 HIS A C 1
ATOM 690 O O . HIS A 1 90 ? -15.123 3.361 4.538 1.00 96.06 90 HIS A O 1
ATOM 696 N N . GLN A 1 91 ? -14.703 5.041 5.981 1.00 97.62 91 GLN A N 1
ATOM 697 C CA . GLN A 1 91 ? -13.586 5.598 5.209 1.00 97.62 91 GLN A CA 1
ATOM 698 C C . GLN A 1 91 ? -12.420 4.611 5.117 1.00 97.62 91 GLN A C 1
ATOM 700 O O . GLN A 1 91 ? -11.822 4.464 4.055 1.00 97.62 91 GLN A O 1
ATOM 705 N N . LEU A 1 92 ? -12.119 3.891 6.206 1.00 97.75 92 LEU A N 1
ATOM 706 C CA . LEU A 1 92 ? -11.093 2.844 6.201 1.00 97.75 92 LEU A CA 1
ATOM 707 C C . LEU A 1 92 ? -11.428 1.724 5.200 1.00 97.75 92 LEU A C 1
ATOM 709 O O . LEU A 1 92 ? -10.563 1.309 4.431 1.00 97.75 92 LEU A O 1
ATOM 713 N N . GLU A 1 93 ? -12.673 1.234 5.200 1.00 97.38 93 GLU A N 1
ATOM 714 C CA . GLU A 1 93 ? -13.126 0.240 4.218 1.00 97.38 93 GLU A CA 1
ATOM 715 C C . GLU A 1 93 ? -13.056 0.778 2.790 1.00 97.38 93 GLU A C 1
ATOM 717 O O . GLU A 1 93 ? -12.603 0.065 1.894 1.00 97.38 93 GLU A O 1
ATOM 722 N N . GLY A 1 94 ? -13.478 2.027 2.587 1.00 97.88 94 GLY A N 1
ATOM 723 C CA . GLY A 1 94 ? -13.483 2.669 1.283 1.00 97.88 94 GLY A CA 1
ATOM 724 C C . GLY A 1 94 ? -12.087 2.809 0.687 1.00 97.88 94 GLY A C 1
ATOM 725 O O . GLY A 1 94 ? -11.883 2.419 -0.460 1.00 97.88 94 GLY A O 1
ATOM 726 N N . GLU A 1 95 ? -11.109 3.272 1.469 1.00 98.50 95 GLU A N 1
ATOM 727 C CA . GLU A 1 95 ? -9.718 3.383 1.010 1.00 98.50 95 GLU A CA 1
ATOM 728 C C . GLU A 1 95 ? -9.113 2.010 0.686 1.00 98.50 95 GLU A C 1
ATOM 730 O O . GLU A 1 95 ? -8.471 1.843 -0.350 1.00 98.50 95 GLU A O 1
ATOM 735 N N . CYS A 1 96 ? -9.368 0.992 1.516 1.00 98.44 96 CYS A N 1
ATOM 736 C CA . CYS A 1 96 ? -8.927 -0.375 1.230 1.00 98.44 96 CYS A CA 1
ATOM 737 C C . CYS A 1 96 ? -9.555 -0.937 -0.057 1.00 98.44 96 CYS A C 1
ATOM 739 O O . CYS A 1 96 ? -8.874 -1.624 -0.819 1.00 98.44 96 CYS A O 1
ATOM 741 N N . LEU A 1 97 ? -10.838 -0.656 -0.310 1.00 98.38 97 LEU A N 1
ATOM 742 C CA . LEU A 1 97 ? -11.529 -1.095 -1.523 1.00 98.38 97 LEU A CA 1
ATOM 743 C C . LEU A 1 97 ? -10.992 -0.381 -2.769 1.00 98.38 97 LEU A C 1
ATOM 745 O O . LEU A 1 97 ? -10.666 -1.054 -3.748 1.00 98.38 97 LEU A O 1
ATOM 749 N N . ALA A 1 98 ? -10.857 0.947 -2.717 1.00 98.38 98 ALA A N 1
ATOM 750 C CA . ALA A 1 98 ? -10.296 1.750 -3.804 1.00 98.38 98 ALA A CA 1
ATOM 751 C C . ALA A 1 98 ? -8.888 1.270 -4.165 1.00 98.38 98 ALA A C 1
ATOM 753 O O . ALA A 1 98 ? -8.575 1.023 -5.331 1.00 98.38 98 ALA A O 1
ATOM 754 N N . PHE A 1 99 ? -8.060 1.050 -3.145 1.00 98.69 99 PHE A N 1
ATOM 755 C CA . PHE A 1 99 ? -6.703 0.564 -3.326 1.00 98.69 99 PHE A CA 1
ATOM 756 C C . PHE A 1 99 ? -6.654 -0.853 -3.902 1.00 98.69 99 PHE A C 1
ATOM 758 O O . PHE A 1 99 ? -5.869 -1.107 -4.810 1.00 98.69 99 PHE A O 1
ATOM 765 N N . LEU A 1 100 ? -7.507 -1.771 -3.435 1.00 98.62 100 LEU A N 1
ATOM 766 C CA . LEU A 1 100 ? -7.590 -3.131 -3.977 1.00 98.62 100 LEU A CA 1
ATOM 767 C C . LEU A 1 100 ? -7.974 -3.134 -5.465 1.00 98.62 100 LEU A C 1
ATOM 769 O O . LEU A 1 100 ? -7.385 -3.875 -6.256 1.00 98.62 100 LEU A O 1
ATOM 773 N N . GLN A 1 101 ? -8.956 -2.318 -5.856 1.00 98.19 101 GLN A N 1
ATOM 774 C CA . GLN A 1 101 ? -9.383 -2.199 -7.253 1.00 98.19 101 GLN A CA 1
ATOM 775 C C . GLN A 1 101 ? -8.260 -1.635 -8.129 1.00 98.19 101 GLN A C 1
ATOM 777 O O . GLN A 1 101 ? -7.920 -2.234 -9.155 1.00 98.19 101 GLN A O 1
ATOM 782 N N . ALA A 1 102 ? -7.629 -0.548 -7.679 1.00 98.50 102 ALA A N 1
ATOM 783 C CA . ALA A 1 102 ? -6.507 0.071 -8.372 1.00 98.50 102 ALA A CA 1
ATOM 784 C C . ALA A 1 102 ? -5.302 -0.869 -8.493 1.00 98.50 102 ALA A C 1
ATOM 786 O O . ALA A 1 102 ? -4.739 -0.993 -9.577 1.00 98.50 102 ALA A O 1
ATOM 787 N N . LEU A 1 103 ? -4.940 -1.587 -7.423 1.00 98.69 103 LEU A N 1
ATOM 788 C CA . LEU A 1 103 ? -3.858 -2.574 -7.424 1.00 98.69 103 LEU A CA 1
ATOM 789 C C . LEU A 1 103 ? -4.097 -3.652 -8.481 1.00 98.69 103 LEU A C 1
ATOM 791 O O . LEU A 1 103 ? -3.205 -3.943 -9.271 1.00 98.69 103 LEU A O 1
ATOM 795 N N . ARG A 1 104 ? -5.303 -4.227 -8.534 1.00 98.31 104 ARG A N 1
ATOM 796 C CA . ARG A 1 104 ? -5.643 -5.276 -9.508 1.00 98.31 104 ARG A CA 1
ATOM 797 C C . ARG A 1 104 ? -5.656 -4.758 -10.942 1.00 98.31 104 ARG A C 1
ATOM 799 O O . ARG A 1 104 ? -5.264 -5.473 -11.864 1.00 98.31 104 ARG A O 1
ATOM 806 N N . GLN A 1 105 ? -6.106 -3.526 -11.157 1.00 98.12 105 GLN A N 1
ATOM 807 C CA . GLN A 1 105 ? -6.030 -2.891 -12.470 1.00 98.12 105 GLN A CA 1
ATOM 808 C C . GLN A 1 105 ? -4.579 -2.622 -12.878 1.00 98.12 105 GLN A C 1
ATOM 810 O O . GLN A 1 105 ? -4.181 -3.018 -13.972 1.00 98.12 105 GLN A O 1
ATOM 815 N N . ALA A 1 106 ? -3.788 -2.012 -11.997 1.00 98.38 106 ALA A N 1
ATOM 816 C CA . ALA A 1 106 ? -2.378 -1.733 -12.228 1.00 98.38 106 ALA A CA 1
ATOM 817 C C . ALA A 1 106 ? -1.593 -3.022 -12.481 1.00 98.38 106 ALA A C 1
ATOM 819 O O . ALA A 1 106 ? -0.839 -3.091 -13.443 1.00 98.38 106 ALA A O 1
ATOM 820 N N . HIS A 1 107 ? -1.826 -4.066 -11.684 1.00 98.31 107 HIS A N 1
ATOM 821 C CA . HIS A 1 107 ? -1.213 -5.375 -11.867 1.00 98.31 107 HIS A CA 1
ATOM 822 C C . HIS A 1 107 ? -1.454 -5.916 -13.281 1.00 98.31 107 HIS A C 1
ATOM 824 O O . HIS A 1 107 ? -0.488 -6.251 -13.961 1.00 98.31 107 HIS A O 1
ATOM 830 N N . ARG A 1 108 ? -2.711 -5.936 -13.752 1.00 98.25 108 ARG A N 1
ATOM 831 C CA . ARG A 1 108 ? -3.041 -6.390 -15.115 1.00 98.25 108 ARG A CA 1
ATOM 832 C C . ARG A 1 108 ? -2.325 -5.562 -16.179 1.00 98.25 108 ARG A C 1
ATOM 834 O O . ARG A 1 108 ? -1.654 -6.129 -17.032 1.00 98.25 108 ARG A O 1
ATOM 841 N N . LEU A 1 109 ? -2.407 -4.234 -16.091 1.00 97.75 109 LEU A N 1
ATOM 842 C CA . LEU A 1 109 ? -1.791 -3.334 -17.071 1.00 97.75 109 LEU A CA 1
ATOM 843 C C . LEU A 1 109 ? -0.263 -3.480 -17.118 1.00 97.75 109 LEU A C 1
ATOM 845 O O . LEU A 1 109 ? 0.323 -3.512 -18.200 1.00 97.75 109 LEU A O 1
ATOM 849 N N . MET A 1 110 ? 0.388 -3.584 -15.958 1.00 97.12 110 MET A N 1
ATOM 850 C CA . MET A 1 110 ? 1.841 -3.742 -15.869 1.00 97.12 110 MET A CA 1
ATOM 851 C C . MET A 1 110 ? 2.287 -5.125 -16.340 1.00 97.12 110 MET A C 1
ATOM 853 O O . MET A 1 110 ? 3.271 -5.232 -17.074 1.00 97.12 110 MET A O 1
ATOM 857 N N . HIS A 1 111 ? 1.531 -6.169 -16.007 1.00 96.88 111 HIS A N 1
ATOM 858 C CA . HIS A 1 111 ? 1.800 -7.519 -16.480 1.00 96.88 111 HIS A CA 1
ATOM 859 C C . HIS A 1 111 ? 1.672 -7.604 -18.008 1.00 96.88 111 HIS A C 1
ATOM 861 O O . HIS A 1 111 ? 2.602 -8.050 -18.676 1.00 96.88 111 HIS A O 1
ATOM 867 N N . GLU A 1 112 ? 0.579 -7.094 -18.580 1.00 96.88 112 GLU A N 1
ATOM 868 C CA . GLU A 1 112 ? 0.329 -7.102 -20.028 1.00 96.88 112 GLU A CA 1
ATOM 869 C C . GLU A 1 112 ? 1.360 -6.279 -20.813 1.00 96.88 112 GLU A C 1
ATOM 871 O O . GLU A 1 112 ? 1.825 -6.699 -21.875 1.00 96.88 112 GLU A O 1
ATOM 876 N N . ARG A 1 113 ? 1.733 -5.098 -20.307 1.00 95.69 113 ARG A N 1
ATOM 877 C CA . ARG A 1 113 ? 2.627 -4.171 -21.017 1.00 95.69 113 ARG A CA 1
ATOM 878 C C . ARG A 1 113 ? 4.103 -4.505 -20.824 1.00 95.69 113 ARG A C 1
ATOM 880 O O . ARG A 1 113 ? 4.899 -4.431 -21.769 1.00 95.69 113 ARG A O 1
ATOM 887 N N . TRP A 1 114 ? 4.489 -4.828 -19.595 1.00 94.88 114 TRP A N 1
ATOM 888 C CA . TRP A 1 114 ? 5.890 -4.913 -19.193 1.00 94.88 114 TRP A CA 1
ATOM 889 C C . TRP A 1 114 ? 6.347 -6.328 -18.866 1.00 94.88 114 TRP A C 1
ATOM 891 O O . TRP A 1 114 ? 7.520 -6.619 -19.116 1.00 94.88 114 TRP A O 1
ATOM 901 N N . GLY A 1 115 ? 5.440 -7.201 -18.424 1.00 94.19 115 GLY A N 1
ATOM 902 C CA . GLY A 1 115 ? 5.733 -8.587 -18.057 1.00 94.19 115 GLY A CA 1
ATOM 903 C C . GLY A 1 115 ? 6.112 -8.782 -16.588 1.00 94.19 115 GLY A C 1
ATOM 904 O O . GLY A 1 115 ? 6.699 -9.809 -16.264 1.00 94.19 115 GLY A O 1
ATOM 905 N N . PHE A 1 116 ? 5.816 -7.817 -15.709 1.00 95.00 116 PHE A N 1
ATOM 906 C CA . PHE A 1 116 ? 6.011 -7.958 -14.263 1.00 95.00 116 PHE A CA 1
ATOM 907 C C . PHE A 1 116 ? 4.691 -7.836 -13.497 1.00 95.00 116 PHE A C 1
ATOM 909 O O . PHE A 1 116 ? 3.758 -7.156 -13.929 1.00 95.00 116 PHE A O 1
ATOM 916 N N . GLY A 1 117 ? 4.633 -8.499 -12.344 1.00 96.56 117 GLY A N 1
ATOM 917 C CA . GLY A 1 117 ? 3.500 -8.472 -11.429 1.00 96.56 117 GLY A CA 1
ATOM 918 C C . GLY A 1 117 ? 3.602 -7.374 -10.376 1.00 96.56 117 GLY A C 1
ATOM 919 O O . GLY A 1 117 ? 4.680 -6.852 -10.099 1.00 96.56 117 GLY A O 1
ATOM 920 N N . LEU A 1 118 ? 2.472 -7.062 -9.746 1.00 98.44 118 LEU A N 1
ATOM 921 C CA . LEU A 1 118 ? 2.409 -6.193 -8.574 1.00 98.44 118 LEU A CA 1
ATOM 922 C C . LEU A 1 118 ? 1.719 -6.950 -7.451 1.00 98.44 118 LEU A C 1
ATOM 924 O O . LEU A 1 118 ? 0.815 -7.737 -7.713 1.00 98.44 118 LEU A O 1
ATOM 928 N N . HIS A 1 119 ? 2.089 -6.668 -6.215 1.00 98.44 119 HIS A N 1
ATOM 929 C CA . HIS A 1 119 ? 1.358 -7.114 -5.031 1.00 98.44 119 HIS A CA 1
ATOM 930 C C . HIS A 1 119 ? 1.253 -5.974 -4.026 1.00 98.44 119 HIS A C 1
ATOM 932 O O . HIS A 1 119 ? 1.971 -4.976 -4.140 1.00 98.44 119 HIS A O 1
ATOM 938 N N . GLY A 1 120 ? 0.338 -6.090 -3.068 1.00 98.44 120 GLY A N 1
ATOM 939 C CA . GLY A 1 120 ? 0.132 -5.029 -2.098 1.00 98.44 120 GLY A CA 1
ATOM 940 C C . GLY A 1 120 ? -0.073 -5.502 -0.674 1.00 98.44 120 GLY A C 1
ATOM 941 O O . GLY A 1 120 ? -0.467 -6.638 -0.403 1.00 98.44 120 GLY A O 1
ATOM 942 N N . VAL A 1 121 ? 0.150 -4.573 0.251 1.00 98.62 121 VAL A N 1
ATOM 943 C CA . VAL A 1 121 ? -0.168 -4.736 1.671 1.00 98.62 121 VAL A CA 1
ATOM 944 C C . VAL A 1 121 ? -0.859 -3.478 2.170 1.00 98.62 121 VAL A C 1
ATOM 946 O O . VAL A 1 121 ? -0.395 -2.371 1.907 1.00 98.62 121 VAL A O 1
ATOM 949 N N . ALA A 1 122 ? -1.943 -3.646 2.920 1.00 98.50 122 ALA A N 1
ATOM 950 C CA . ALA A 1 122 ? -2.582 -2.571 3.665 1.00 98.50 122 ALA A CA 1
ATOM 951 C C . ALA A 1 122 ? -2.448 -2.842 5.163 1.00 98.50 122 ALA A C 1
ATOM 953 O O . ALA A 1 122 ? -2.766 -3.939 5.622 1.00 98.50 122 ALA A O 1
ATOM 954 N N . TRP A 1 123 ? -2.000 -1.861 5.944 1.00 97.94 123 TRP A N 1
ATOM 955 C CA . TRP A 1 123 ? -1.895 -1.987 7.398 1.00 97.94 123 TRP A CA 1
ATOM 956 C C . TRP A 1 123 ? -2.212 -0.677 8.111 1.00 97.94 123 TRP A C 1
ATOM 958 O O . TRP A 1 123 ? -2.105 0.409 7.547 1.00 97.94 123 TRP A O 1
ATOM 968 N N . ALA A 1 124 ? -2.633 -0.789 9.368 1.00 96.75 124 ALA A N 1
ATOM 969 C CA . ALA A 1 124 ? -2.851 0.362 10.228 1.00 96.75 124 ALA A CA 1
ATOM 970 C C . ALA A 1 124 ? -1.581 0.662 11.026 1.00 96.75 124 ALA A C 1
ATOM 972 O O . ALA A 1 124 ? -0.927 -0.257 11.512 1.00 96.75 124 ALA A O 1
ATOM 973 N N . PHE A 1 125 ? -1.294 1.944 11.195 1.00 97.12 125 PHE A N 1
ATOM 974 C CA . PHE A 1 125 ? -0.363 2.486 12.169 1.00 97.12 125 PHE A CA 1
ATOM 975 C C . PHE A 1 125 ? -1.153 3.362 13.138 1.00 97.12 125 PHE A C 1
ATOM 977 O O . PHE A 1 125 ? -1.928 4.220 12.711 1.00 97.12 125 PHE A O 1
ATOM 984 N N . GLN A 1 126 ? -0.971 3.164 14.437 1.00 94.12 126 GLN A N 1
ATOM 985 C CA . GLN A 1 126 ? -1.551 4.036 15.463 1.00 94.12 126 GLN A CA 1
ATOM 986 C C . GLN A 1 126 ? -0.416 4.727 16.213 1.00 94.12 126 GLN A C 1
ATOM 988 O O . GLN A 1 126 ? 0.434 4.033 16.756 1.00 94.12 126 GLN A O 1
ATOM 993 N N . GLU A 1 127 ? -0.396 6.067 16.258 1.00 90.38 127 GLU A N 1
ATOM 994 C CA . GLU A 1 127 ? 0.632 6.867 16.963 1.00 90.38 127 GLU A CA 1
ATOM 995 C C . GLU A 1 127 ? 0.483 6.732 18.495 1.00 90.38 127 GLU A C 1
ATOM 997 O O . GLU A 1 127 ? 0.087 7.665 19.190 1.00 90.38 127 GLU A O 1
ATOM 1002 N N . GLN A 1 128 ? 0.725 5.531 19.026 1.00 87.94 128 GLN A N 1
ATOM 1003 C CA . GLN A 1 128 ? 0.585 5.170 20.436 1.00 87.94 128 GLN A CA 1
ATOM 1004 C C . GLN A 1 128 ? 1.588 4.075 20.829 1.00 87.94 128 GLN A C 1
ATOM 1006 O O . GLN A 1 128 ? 1.934 3.201 20.033 1.00 87.94 128 GLN A O 1
ATOM 1011 N N . GLY A 1 129 ? 2.004 4.073 22.099 1.00 88.44 129 GLY A N 1
ATOM 1012 C CA . GLY A 1 129 ? 2.918 3.060 22.633 1.00 88.44 129 GLY A CA 1
ATOM 1013 C C . GLY A 1 129 ? 4.280 3.090 21.936 1.00 88.44 129 GLY A C 1
ATOM 1014 O O . GLY A 1 129 ? 4.954 4.116 21.953 1.00 88.44 129 GLY A O 1
ATOM 1015 N N . ASP A 1 130 ? 4.665 1.967 21.327 1.00 91.94 130 ASP A N 1
ATOM 1016 C CA . ASP A 1 130 ? 5.954 1.794 20.638 1.00 91.94 130 ASP A CA 1
ATOM 1017 C C . ASP A 1 130 ? 5.948 2.324 19.188 1.00 91.94 130 ASP A C 1
ATOM 1019 O O . ASP A 1 130 ? 6.968 2.273 18.500 1.00 91.94 130 ASP A O 1
ATOM 1023 N N . ASN A 1 131 ? 4.805 2.822 18.711 1.00 95.44 131 ASN A N 1
ATOM 1024 C CA . ASN A 1 131 ? 4.655 3.443 17.400 1.00 95.44 131 ASN A CA 1
ATOM 1025 C C . ASN A 1 131 ? 4.779 4.965 17.521 1.00 95.44 131 ASN A C 1
ATOM 1027 O O . ASN A 1 131 ? 3.994 5.621 18.207 1.00 95.44 131 ASN A O 1
ATOM 1031 N N . VAL A 1 132 ? 5.762 5.536 16.827 1.00 95.38 132 VAL A N 1
ATOM 1032 C CA . VAL A 1 132 ? 6.159 6.940 16.952 1.00 95.38 132 VAL A CA 1
ATOM 1033 C C . VAL A 1 132 ? 6.269 7.589 15.578 1.00 95.38 132 VAL A C 1
ATOM 1035 O O . VAL A 1 132 ? 6.848 7.028 14.645 1.00 95.38 132 VAL A O 1
ATOM 1038 N N . VAL A 1 133 ? 5.757 8.815 15.459 1.00 95.25 133 VAL A N 1
ATOM 1039 C CA . VAL A 1 133 ? 5.983 9.657 14.282 1.00 95.25 133 VAL A CA 1
ATOM 1040 C C . VAL A 1 133 ? 7.137 10.615 14.563 1.00 95.25 133 VAL A C 1
ATOM 1042 O O . VAL A 1 133 ? 7.013 11.591 15.309 1.00 95.25 133 VAL A O 1
ATOM 1045 N N . PHE A 1 134 ? 8.275 10.358 13.929 1.00 93.19 134 PHE A N 1
ATOM 1046 C CA . PHE A 1 134 ? 9.440 11.228 13.994 1.00 93.19 134 PHE A CA 1
ATOM 1047 C C . PHE A 1 134 ? 9.272 12.390 13.027 1.00 93.19 134 PHE A C 1
ATOM 1049 O O . PHE A 1 134 ? 9.014 12.187 11.848 1.00 93.19 134 PHE A O 1
ATOM 1056 N N . ARG A 1 135 ? 9.443 13.620 13.510 1.00 91.62 135 ARG A N 1
ATOM 1057 C CA . ARG A 1 135 ? 9.376 14.838 12.691 1.00 91.62 135 ARG A CA 1
ATOM 1058 C C . ARG A 1 135 ? 10.745 15.493 12.679 1.00 91.62 135 ARG A C 1
ATOM 1060 O O . ARG A 1 135 ? 11.354 15.663 13.732 1.00 91.62 135 ARG A O 1
ATOM 1067 N N . PHE A 1 136 ? 11.230 15.856 11.500 1.00 87.00 136 PHE A N 1
ATOM 1068 C CA . PHE A 1 136 ? 12.566 16.418 11.327 1.00 87.00 136 PHE A CA 1
ATOM 1069 C C . PHE A 1 136 ? 12.560 17.575 10.332 1.00 87.00 136 PHE A C 1
ATOM 1071 O O . PHE A 1 136 ? 11.705 17.680 9.453 1.00 87.00 136 PHE A O 1
ATOM 1078 N N . GLN A 1 137 ? 13.525 18.477 10.486 1.00 81.44 137 GLN A N 1
ATOM 1079 C CA . GLN A 1 137 ? 13.696 19.623 9.600 1.00 81.44 137 GLN A CA 1
ATOM 1080 C C . GLN A 1 137 ? 14.631 19.250 8.447 1.00 81.44 137 GLN A C 1
ATOM 1082 O O . GLN A 1 137 ? 15.781 18.887 8.672 1.00 81.44 137 GLN A O 1
ATOM 1087 N N . GLN A 1 138 ? 14.173 19.392 7.204 1.00 74.44 138 GLN A N 1
ATOM 1088 C CA . GLN A 1 138 ? 14.983 19.197 5.992 1.00 74.44 138 GLN A CA 1
ATO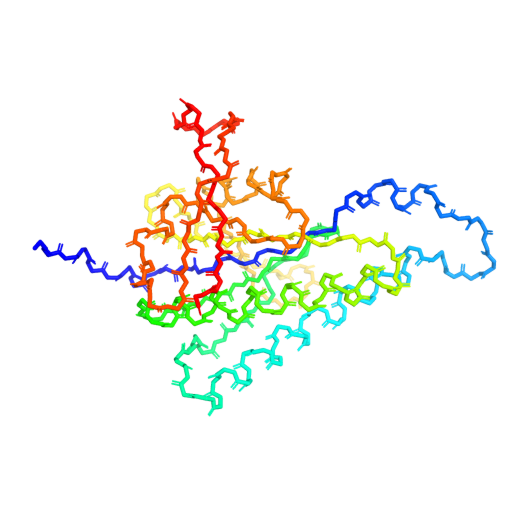M 1089 C C . GLN A 1 138 ? 15.745 20.475 5.591 1.00 74.44 138 GLN A C 1
ATOM 1091 O O . GLN A 1 138 ? 16.014 20.718 4.412 1.00 74.44 138 GLN A O 1
ATOM 1096 N N . GLN A 1 139 ? 16.089 21.327 6.565 1.00 61.41 139 GLN A N 1
ATOM 1097 C CA . GLN A 1 139 ? 16.664 22.657 6.326 1.00 61.41 139 GLN A CA 1
ATOM 1098 C C . GLN A 1 139 ? 17.985 22.645 5.544 1.00 61.41 139 GLN A C 1
ATOM 1100 O O . GLN A 1 139 ? 18.333 23.657 4.948 1.00 61.41 139 GLN A O 1
ATOM 1105 N N . GLN A 1 140 ? 18.703 21.521 5.502 1.00 59.97 140 GLN A N 1
ATOM 1106 C CA . GLN A 1 140 ? 19.975 21.415 4.784 1.00 59.97 140 GLN A CA 1
ATOM 1107 C C . GLN A 1 140 ? 19.858 20.911 3.335 1.00 59.97 140 GLN A C 1
ATOM 1109 O O . GLN A 1 140 ? 20.870 20.898 2.642 1.00 59.97 140 GLN A O 1
ATOM 1114 N N . LEU A 1 141 ? 18.674 20.494 2.863 1.00 62.25 141 LEU A N 1
ATOM 1115 C CA . LEU A 1 141 ? 18.545 19.808 1.564 1.00 62.25 141 LEU A CA 1
ATOM 1116 C C . LEU A 1 141 ? 17.472 20.390 0.634 1.00 62.25 141 LEU A C 1
ATOM 1118 O O . LEU A 1 141 ? 17.670 20.389 -0.577 1.00 62.25 141 LEU A O 1
ATOM 1122 N N . SER A 1 142 ? 16.356 20.894 1.163 1.00 60.47 142 SER A N 1
ATOM 1123 C CA . SER A 1 142 ? 15.223 21.302 0.309 1.00 60.47 142 SER A CA 1
ATOM 1124 C C . SER A 1 142 ? 14.310 22.376 0.903 1.00 60.47 142 SER A C 1
ATOM 1126 O O . SER A 1 142 ? 13.430 22.860 0.201 1.00 60.47 142 SER A O 1
ATOM 1128 N N . GLY A 1 143 ? 14.514 22.785 2.162 1.00 55.88 143 GLY A N 1
ATOM 1129 C CA . GLY A 1 143 ? 13.618 23.731 2.830 1.00 55.88 143 GLY A CA 1
ATOM 1130 C C . GLY A 1 143 ? 12.226 23.125 3.027 1.00 55.88 143 GLY A C 1
ATOM 1131 O O . GLY A 1 143 ? 11.311 23.364 2.252 1.00 55.88 143 GLY A O 1
ATOM 1132 N N . GLY A 1 144 ? 12.060 22.328 4.082 1.00 70.50 144 GLY A N 1
ATOM 1133 C CA . GLY A 1 144 ? 10.782 21.701 4.417 1.00 70.50 144 GLY A CA 1
ATOM 1134 C C . GLY A 1 144 ? 10.821 20.982 5.763 1.00 70.50 144 GLY A C 1
ATOM 1135 O O . GLY A 1 144 ? 11.892 20.780 6.342 1.00 70.50 144 GLY A O 1
ATOM 1136 N N . SER A 1 145 ? 9.654 20.605 6.279 1.00 78.94 145 SER A N 1
ATOM 1137 C CA . SER A 1 145 ? 9.524 19.628 7.362 1.00 78.94 145 SER A CA 1
ATOM 1138 C C . SER A 1 145 ? 9.240 18.250 6.762 1.00 78.94 145 SER A C 1
ATOM 1140 O O . SER A 1 145 ? 8.405 18.110 5.873 1.00 78.94 145 SER A O 1
ATOM 1142 N N . GLY A 1 146 ? 9.956 17.235 7.239 1.00 86.38 146 GLY A N 1
ATOM 1143 C CA . GLY A 1 146 ? 9.720 15.833 6.910 1.00 86.38 146 GLY A CA 1
ATOM 1144 C C . GLY A 1 146 ? 9.208 15.070 8.125 1.00 86.38 146 GLY A C 1
ATOM 1145 O O . GLY A 1 146 ? 9.334 15.526 9.268 1.00 86.38 146 GLY A O 1
ATOM 1146 N N . PHE A 1 147 ? 8.637 13.896 7.882 1.00 92.25 147 PHE A N 1
ATOM 1147 C CA . PHE A 1 147 ? 8.313 12.957 8.944 1.00 92.25 147 PHE A CA 1
ATOM 1148 C C . PHE A 1 147 ? 8.596 11.521 8.513 1.00 92.25 147 PHE A C 1
ATOM 1150 O O . PHE A 1 147 ? 8.597 11.205 7.323 1.00 92.25 147 PHE A O 1
ATOM 1157 N N . ASP A 1 148 ? 8.815 10.659 9.496 1.00 95.12 148 ASP A N 1
ATOM 1158 C CA . ASP A 1 148 ? 8.881 9.217 9.319 1.00 95.12 148 ASP A CA 1
ATOM 1159 C C . ASP A 1 148 ? 8.027 8.517 10.381 1.00 95.12 148 ASP A C 1
ATOM 1161 O O . ASP A 1 148 ? 7.795 9.053 11.467 1.00 95.12 148 ASP A O 1
ATOM 1165 N N . LEU A 1 149 ? 7.547 7.326 10.050 1.00 96.81 149 LEU A N 1
ATOM 1166 C CA . LEU A 1 149 ? 6.778 6.457 10.937 1.00 96.81 149 LEU A CA 1
ATOM 1167 C C . LEU A 1 149 ? 7.698 5.317 11.355 1.00 96.81 149 LEU A C 1
ATOM 1169 O O . LEU A 1 149 ? 8.245 4.623 10.497 1.00 96.81 149 LEU A O 1
ATOM 1173 N N . ILE A 1 150 ? 7.885 5.131 12.658 1.00 96.00 150 ILE A N 1
ATOM 1174 C CA . ILE A 1 150 ? 8.761 4.093 13.202 1.00 96.00 150 ILE A CA 1
ATOM 1175 C C . ILE A 1 150 ? 8.002 3.353 14.292 1.00 96.00 150 ILE A C 1
ATOM 1177 O O . ILE A 1 150 ? 7.419 3.974 15.177 1.00 96.00 150 ILE A O 1
ATOM 1181 N N . GLY A 1 151 ? 8.025 2.027 14.237 1.00 95.44 151 GLY A N 1
ATOM 1182 C CA . GLY A 1 151 ? 7.452 1.188 15.277 1.00 95.44 151 GLY A CA 1
ATOM 1183 C C . GLY A 1 151 ? 7.006 -0.177 14.763 1.00 95.44 151 GLY A C 1
ATOM 1184 O O . GLY A 1 151 ? 7.081 -0.440 13.556 1.00 95.44 151 GLY A O 1
ATOM 1185 N N . PRO A 1 152 ? 6.520 -1.041 15.670 1.00 95.00 152 PRO A N 1
ATOM 1186 C CA . PRO A 1 152 ? 6.116 -2.405 15.346 1.00 95.00 152 PRO A CA 1
ATOM 1187 C C . PRO A 1 152 ? 5.074 -2.515 14.225 1.00 95.00 152 PRO A C 1
ATOM 1189 O O . PRO A 1 152 ? 5.111 -3.484 13.468 1.00 95.00 152 PRO A O 1
ATOM 1192 N N . ASP A 1 153 ? 4.174 -1.536 14.080 1.00 95.62 153 ASP A N 1
ATOM 1193 C CA . ASP A 1 153 ? 3.150 -1.550 13.026 1.00 95.62 153 ASP A CA 1
ATOM 1194 C C . ASP A 1 153 ? 3.781 -1.389 11.633 1.00 95.62 153 ASP A C 1
ATOM 1196 O O . ASP A 1 153 ? 3.395 -2.067 10.679 1.00 95.62 153 ASP A O 1
ATOM 1200 N N . VAL A 1 154 ? 4.783 -0.510 11.517 1.00 96.31 154 VAL A N 1
ATOM 1201 C CA . VAL A 1 154 ? 5.533 -0.289 10.271 1.00 96.31 154 VAL A CA 1
ATOM 1202 C C . VAL A 1 154 ? 6.363 -1.519 9.929 1.00 96.31 154 VAL A C 1
ATOM 1204 O O . VAL A 1 154 ? 6.338 -1.979 8.786 1.00 96.31 154 VAL A O 1
ATOM 1207 N N . ASP A 1 155 ? 7.047 -2.084 10.925 1.00 95.75 155 ASP A N 1
ATOM 1208 C CA . ASP A 1 155 ? 7.833 -3.303 10.752 1.00 95.75 155 ASP A CA 1
ATOM 1209 C C . ASP A 1 155 ? 6.955 -4.463 10.271 1.00 95.75 155 ASP A C 1
ATOM 1211 O O . ASP A 1 155 ? 7.320 -5.155 9.320 1.00 95.75 155 ASP A O 1
ATOM 1215 N N . LEU A 1 156 ? 5.779 -4.659 10.876 1.00 95.94 156 LEU A N 1
ATOM 1216 C CA . LEU A 1 156 ? 4.828 -5.689 10.463 1.00 95.94 156 LEU A CA 1
ATOM 1217 C C . LEU A 1 156 ? 4.397 -5.512 9.002 1.00 95.94 156 LEU A C 1
ATOM 1219 O O . LEU A 1 156 ? 4.452 -6.477 8.238 1.00 95.94 156 LEU A O 1
ATOM 1223 N N . GLY A 1 157 ? 4.024 -4.293 8.604 1.00 96.31 157 GLY A N 1
ATOM 1224 C CA . GLY A 1 157 ? 3.655 -3.980 7.223 1.00 96.31 157 GLY A CA 1
ATOM 1225 C C . GLY A 1 157 ? 4.741 -4.385 6.226 1.00 96.31 157 GLY A C 1
ATOM 1226 O O . GLY A 1 157 ? 4.482 -5.169 5.314 1.00 96.31 157 GLY A O 1
ATOM 1227 N N . PHE A 1 158 ? 5.984 -3.950 6.452 1.00 95.94 158 PHE A N 1
ATOM 1228 C CA . PHE A 1 158 ? 7.109 -4.299 5.576 1.00 95.94 158 PHE A CA 1
ATOM 1229 C C . PHE A 1 158 ? 7.455 -5.792 5.581 1.00 95.94 158 PHE A C 1
ATOM 1231 O O . PHE A 1 158 ? 7.889 -6.323 4.559 1.00 95.94 158 PHE A O 1
ATOM 1238 N N . ARG A 1 159 ? 7.252 -6.502 6.697 1.00 95.69 159 ARG A N 1
ATOM 1239 C CA . ARG A 1 159 ? 7.454 -7.961 6.753 1.00 95.69 159 ARG A CA 1
ATOM 1240 C C . ARG A 1 159 ? 6.434 -8.725 5.914 1.00 95.69 159 ARG A C 1
ATOM 1242 O O . ARG A 1 159 ? 6.783 -9.774 5.378 1.00 95.69 159 ARG A O 1
ATOM 1249 N N . LEU A 1 160 ? 5.210 -8.215 5.795 1.00 96.75 160 LEU A N 1
ATOM 1250 C CA . LEU A 1 160 ? 4.153 -8.847 5.005 1.00 96.75 160 LEU A CA 1
ATOM 1251 C C . LEU A 1 160 ? 4.325 -8.643 3.496 1.00 96.75 160 LEU A C 1
ATOM 1253 O O . LEU A 1 160 ? 3.855 -9.483 2.736 1.00 96.75 160 LEU A O 1
ATOM 1257 N N . VAL A 1 161 ? 5.014 -7.582 3.058 1.00 95.31 161 VAL A N 1
ATOM 1258 C CA . VAL A 1 161 ? 5.186 -7.253 1.625 1.00 95.31 161 VAL A CA 1
ATOM 1259 C C . VAL A 1 161 ? 5.785 -8.425 0.858 1.00 95.31 161 VAL A C 1
ATOM 1261 O O . VAL A 1 161 ? 5.193 -8.896 -0.105 1.00 95.31 161 VAL A O 1
ATOM 1264 N N . ALA A 1 162 ? 6.877 -8.999 1.364 1.00 90.50 162 ALA A N 1
ATOM 1265 C CA . ALA A 1 162 ? 7.545 -10.137 0.729 1.00 90.50 162 ALA A CA 1
ATOM 1266 C C . ALA A 1 162 ? 6.699 -11.428 0.680 1.00 90.50 162 ALA A C 1
ATOM 1268 O O . ALA A 1 162 ? 7.094 -12.392 0.028 1.00 90.50 162 ALA A O 1
ATOM 1269 N N . LEU A 1 163 ? 5.570 -11.472 1.392 1.00 96.31 163 LEU A N 1
ATOM 1270 C CA . LEU A 1 163 ? 4.665 -12.620 1.455 1.00 96.31 163 LEU A CA 1
ATOM 1271 C C . LEU A 1 163 ? 3.366 -12.392 0.679 1.00 96.31 163 LEU A C 1
ATOM 1273 O O . LEU A 1 163 ? 2.554 -13.315 0.585 1.00 96.31 163 LEU A O 1
ATOM 1277 N N . ALA A 1 164 ? 3.140 -11.184 0.158 1.00 96.75 164 ALA A N 1
ATOM 1278 C CA . ALA A 1 164 ? 1.924 -10.873 -0.569 1.00 96.75 164 ALA A CA 1
ATOM 1279 C C . ALA A 1 164 ? 1.867 -11.650 -1.894 1.00 96.75 164 ALA A C 1
ATOM 1281 O O . ALA A 1 164 ? 2.836 -11.616 -2.657 1.00 96.75 164 ALA A O 1
ATOM 1282 N N . PRO A 1 165 ? 0.765 -12.366 -2.191 1.00 96.06 165 PRO A N 1
ATOM 1283 C CA . PRO A 1 165 ? 0.606 -13.002 -3.490 1.00 96.06 165 PRO A CA 1
ATOM 1284 C C . PRO A 1 165 ? 0.526 -11.961 -4.609 1.00 96.06 165 PRO A C 1
ATOM 1286 O O . PRO A 1 165 ? -0.004 -10.865 -4.421 1.00 96.06 165 PRO A O 1
ATOM 1289 N N . GLU A 1 166 ? 1.020 -12.324 -5.790 1.00 96.38 166 GLU A N 1
ATOM 1290 C CA . GLU A 1 166 ? 0.901 -11.498 -6.992 1.00 96.38 166 GLU A CA 1
ATOM 1291 C C . GLU A 1 166 ? -0.572 -11.182 -7.301 1.00 96.38 166 GLU A C 1
ATOM 1293 O O . GLU A 1 166 ? -1.434 -12.057 -7.258 1.00 96.38 166 GLU A O 1
ATOM 1298 N N . GLY A 1 167 ? -0.860 -9.912 -7.585 1.00 96.06 167 GLY A N 1
ATOM 1299 C CA . GLY A 1 167 ? -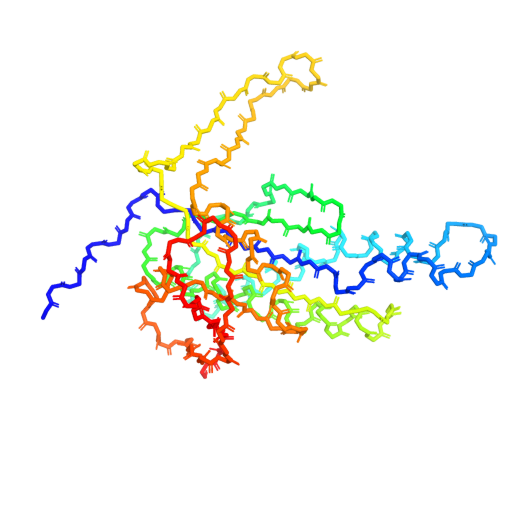2.193 -9.388 -7.879 1.00 96.06 167 GLY A CA 1
ATOM 1300 C C . GLY A 1 167 ? -3.104 -9.210 -6.662 1.00 96.06 167 GLY A C 1
ATOM 1301 O O . GLY A 1 167 ? -4.244 -8.764 -6.819 1.00 96.06 167 GLY A O 1
ATOM 1302 N N . GLU A 1 168 ? -2.627 -9.528 -5.458 1.00 97.19 168 GLU A N 1
ATOM 1303 C CA . GLU A 1 168 ? -3.444 -9.561 -4.248 1.00 97.19 168 GLU A CA 1
ATOM 1304 C C . GLU A 1 168 ? -2.990 -8.558 -3.185 1.00 97.19 168 GLU A C 1
ATOM 1306 O O . GLU A 1 168 ? -1.857 -8.072 -3.174 1.00 97.19 168 GLU A O 1
ATOM 1311 N N . LEU A 1 169 ? -3.915 -8.253 -2.271 1.00 98.25 169 LEU A N 1
ATOM 1312 C CA . LEU A 1 169 ? -3.707 -7.345 -1.148 1.00 98.25 169 LEU A CA 1
ATOM 1313 C C . LEU A 1 169 ? -3.713 -8.127 0.167 1.00 98.25 169 LEU A C 1
ATOM 1315 O O . LEU A 1 169 ? -4.756 -8.655 0.566 1.00 98.25 169 LEU A O 1
ATOM 1319 N N . LEU A 1 170 ? -2.576 -8.176 0.861 1.00 98.06 170 LEU A N 1
ATOM 1320 C CA . LEU A 1 170 ? -2.520 -8.707 2.222 1.00 98.06 170 LEU A CA 1
ATOM 1321 C C . LEU A 1 170 ? -2.861 -7.657 3.269 1.00 98.06 170 LEU A C 1
ATOM 1323 O O . LEU A 1 170 ? -2.587 -6.468 3.110 1.00 98.06 170 LEU A O 1
ATOM 1327 N N . VAL A 1 171 ? -3.420 -8.127 4.380 1.00 97.25 171 VAL A N 1
ATOM 1328 C CA . VAL A 1 171 ? -3.728 -7.310 5.552 1.00 97.25 171 VAL A CA 1
ATOM 1329 C C . VAL A 1 171 ? -3.331 -8.027 6.846 1.00 97.25 171 VAL A C 1
ATOM 1331 O O . VAL A 1 171 ? -3.478 -9.247 6.946 1.00 97.25 171 VAL A O 1
ATOM 1334 N N . PRO A 1 172 ? -2.854 -7.301 7.870 1.00 95.31 172 PRO A N 1
ATOM 1335 C CA . PRO A 1 172 ? -2.600 -7.873 9.183 1.00 95.31 172 PRO A CA 1
ATOM 1336 C C . PRO A 1 172 ? -3.905 -8.100 9.970 1.00 95.31 172 PRO A C 1
ATOM 1338 O O . PRO A 1 172 ? -4.945 -7.479 9.709 1.00 95.31 172 PRO A O 1
ATOM 1341 N N . LEU A 1 173 ? -3.853 -8.961 10.992 1.00 92.38 173 LEU A N 1
ATOM 1342 C CA . LEU A 1 173 ? -4.972 -9.225 11.914 1.00 92.38 173 LEU A CA 1
ATOM 1343 C C . LEU A 1 173 ? -5.503 -7.958 12.593 1.00 92.38 173 LEU A C 1
ATOM 1345 O O . LEU A 1 173 ? -6.685 -7.867 12.931 1.00 92.38 173 LEU A O 1
ATOM 1349 N N . GLU A 1 174 ? -4.625 -6.998 12.829 1.00 90.00 174 GLU A N 1
ATOM 1350 C CA . GLU A 1 174 ? -4.918 -5.721 13.457 1.00 90.00 174 GLU A CA 1
ATOM 1351 C C . GLU A 1 174 ? -5.910 -4.925 12.601 1.00 90.00 174 GLU A C 1
ATOM 1353 O O . GLU A 1 174 ? -6.930 -4.458 13.114 1.00 90.00 174 GLU A O 1
ATOM 1358 N N . LEU A 1 175 ? -5.694 -4.878 11.281 1.00 93.12 175 LEU A N 1
ATOM 1359 C CA . LEU A 1 175 ? -6.588 -4.190 10.348 1.00 93.12 175 LEU A CA 1
ATOM 1360 C C . LEU A 1 175 ? -7.952 -4.887 10.258 1.00 93.12 175 LEU A C 1
ATOM 1362 O O . LEU A 1 175 ? -8.995 -4.230 10.209 1.00 93.12 175 LEU A O 1
ATOM 1366 N N . ARG A 1 176 ? -7.971 -6.226 10.345 1.00 90.12 176 ARG A N 1
ATOM 1367 C CA . ARG A 1 176 ? -9.213 -7.017 10.358 1.00 90.12 176 ARG A CA 1
ATOM 1368 C C . ARG A 1 176 ? -10.191 -6.566 11.443 1.00 90.12 176 ARG A C 1
ATOM 1370 O O . ARG A 1 176 ? -11.404 -6.689 11.249 1.00 90.12 176 ARG A O 1
ATOM 1377 N N . ARG A 1 177 ? -9.702 -6.110 12.599 1.00 88.88 177 ARG A N 1
ATOM 1378 C CA . ARG A 1 177 ? -10.547 -5.684 13.733 1.00 88.88 177 ARG A CA 1
ATOM 1379 C C . ARG A 1 177 ? -11.223 -4.334 13.504 1.00 88.88 177 ARG A C 1
ATOM 1381 O O . ARG A 1 177 ? -12.222 -4.063 14.159 1.00 88.88 177 ARG A O 1
ATOM 1388 N N . LEU A 1 178 ? -10.682 -3.526 12.597 1.00 92.88 178 LEU A N 1
ATOM 1389 C CA . LEU A 1 178 ? -11.114 -2.154 12.341 1.00 92.88 178 LEU A CA 1
ATOM 1390 C C . LEU A 1 178 ? -12.055 -2.047 11.137 1.00 92.88 178 LEU A C 1
ATOM 1392 O O . LEU A 1 178 ? -12.845 -1.111 11.060 1.00 92.88 178 LEU A O 1
ATOM 1396 N N . LEU A 1 179 ? -11.989 -3.007 10.212 1.00 92.69 179 LEU A N 1
ATOM 1397 C CA . LEU A 1 179 ? -12.832 -3.024 9.020 1.00 92.69 179 LEU A CA 1
ATOM 1398 C C . LEU A 1 179 ? -14.282 -3.452 9.343 1.00 92.69 179 LEU A C 1
ATOM 1400 O O . LEU A 1 179 ? -14.471 -4.490 9.988 1.00 92.69 179 LEU A O 1
ATOM 1404 N N . PRO A 1 180 ? -15.303 -2.725 8.842 1.00 90.62 180 PRO A N 1
ATOM 1405 C CA . PRO A 1 180 ? -16.718 -3.066 9.000 1.00 90.62 180 PRO A CA 1
ATOM 1406 C C . PRO A 1 180 ? -17.163 -4.279 8.160 1.00 90.62 180 PRO A C 1
ATOM 1408 O O . PRO A 1 180 ? -18.157 -4.909 8.516 1.00 90.62 180 PRO A O 1
ATOM 1411 N N . ARG A 1 181 ? -16.411 -4.655 7.109 1.00 88.56 181 ARG A N 1
ATOM 1412 C CA . ARG A 1 181 ? -16.613 -5.861 6.269 1.00 88.56 181 ARG A CA 1
ATOM 1413 C C . ARG A 1 181 ? -17.972 -5.915 5.562 1.00 88.56 181 ARG A C 1
ATOM 1415 O O . ARG A 1 181 ? -18.571 -6.979 5.432 1.00 88.56 181 ARG A O 1
ATOM 1422 N N . GLN A 1 182 ? -18.467 -4.764 5.127 1.00 91.94 182 GLN A N 1
ATOM 1423 C CA . GLN A 1 182 ? -19.671 -4.657 4.303 1.00 91.94 182 GLN A CA 1
ATOM 1424 C C . GLN A 1 182 ? -19.359 -4.891 2.824 1.00 91.94 182 GLN A C 1
ATOM 1426 O O . GLN A 1 182 ? -20.192 -5.433 2.107 1.00 91.94 182 GLN A O 1
ATOM 1431 N N . ARG A 1 183 ? -18.171 -4.466 2.379 1.00 94.81 183 ARG A N 1
ATOM 1432 C CA . ARG A 1 183 ? -17.720 -4.549 0.976 1.00 94.81 183 ARG A CA 1
ATOM 1433 C C . ARG A 1 183 ? -16.464 -5.383 0.802 1.00 94.81 183 ARG A C 1
ATOM 1435 O O . ARG A 1 183 ? -16.062 -5.660 -0.322 1.00 94.81 183 ARG A O 1
ATOM 1442 N N . LEU A 1 184 ? -15.825 -5.736 1.914 1.00 95.88 184 LEU A N 1
ATOM 1443 C CA . LEU A 1 184 ? -14.571 -6.466 1.928 1.00 95.88 184 LEU A CA 1
ATOM 1444 C C . LEU A 1 184 ? -14.692 -7.739 2.762 1.00 95.88 184 LEU A C 1
ATOM 1446 O O . LEU A 1 184 ? -15.117 -7.710 3.920 1.00 95.88 184 LEU A O 1
ATOM 1450 N N . ALA A 1 185 ? -14.248 -8.847 2.186 1.00 95.19 185 ALA A N 1
ATOM 1451 C CA . ALA A 1 185 ? -14.017 -10.108 2.864 1.00 95.19 185 ALA A CA 1
ATOM 1452 C C . ALA A 1 185 ? -12.518 -10.305 3.113 1.00 95.19 185 ALA A C 1
ATOM 1454 O O . ALA A 1 185 ? -11.667 -9.753 2.418 1.00 95.19 185 ALA A O 1
ATOM 1455 N N . MET A 1 186 ? -12.198 -11.109 4.125 1.00 95.06 186 MET A N 1
ATOM 1456 C CA . MET A 1 186 ? -10.829 -11.524 4.415 1.00 95.06 186 MET A CA 1
ATOM 1457 C C . MET A 1 186 ? -10.749 -13.039 4.406 1.00 95.06 186 MET A C 1
ATOM 1459 O O . MET A 1 186 ? -11.464 -13.701 5.163 1.00 95.06 186 MET A O 1
ATOM 1463 N N . GLN A 1 187 ? -9.855 -13.567 3.583 1.00 96.00 187 GLN A N 1
ATOM 1464 C CA . GLN A 1 187 ? -9.585 -14.990 3.469 1.00 96.00 187 GLN A CA 1
ATOM 1465 C C . GLN A 1 187 ? -8.232 -15.303 4.109 1.00 96.00 187 GLN A C 1
ATOM 1467 O O . GLN A 1 187 ? -7.238 -14.650 3.813 1.00 96.00 187 GLN A O 1
ATOM 1472 N N . LEU A 1 188 ? -8.186 -16.307 4.986 1.00 97.00 188 LEU A N 1
ATOM 1473 C CA . LEU A 1 188 ? -6.916 -16.873 5.442 1.00 97.00 188 LEU A CA 1
ATOM 1474 C C . LEU A 1 188 ? -6.319 -17.690 4.294 1.00 97.00 188 LEU A C 1
ATOM 1476 O O . LEU A 1 188 ? -6.953 -18.644 3.841 1.00 97.00 188 LEU A O 1
ATOM 1480 N N . ILE A 1 189 ? -5.128 -17.316 3.836 1.00 97.06 189 ILE A N 1
ATOM 1481 C CA . ILE A 1 189 ? -4.463 -17.972 2.697 1.00 97.06 189 ILE A CA 1
ATOM 1482 C C . ILE A 1 189 ? -3.221 -18.772 3.093 1.00 97.06 189 ILE A C 1
ATOM 1484 O O . ILE A 1 189 ? -2.650 -19.479 2.270 1.00 97.06 189 ILE A O 1
ATOM 1488 N N . GLY A 1 190 ? -2.801 -18.671 4.351 1.00 96.06 190 GLY A N 1
ATOM 1489 C CA . GLY A 1 190 ? -1.639 -19.371 4.873 1.00 96.06 190 GLY A CA 1
ATOM 1490 C C . GLY A 1 190 ? -1.148 -18.748 6.168 1.00 96.06 190 GLY A C 1
ATOM 1491 O O . GLY A 1 190 ? -1.794 -17.866 6.737 1.00 96.06 190 GLY A O 1
ATOM 1492 N N . GLU A 1 191 ? 0.014 -19.200 6.617 1.00 97.00 191 GLU A N 1
ATOM 1493 C CA . GLU A 1 191 ? 0.691 -18.681 7.798 1.00 97.00 191 GLU A CA 1
ATOM 1494 C C . GLU A 1 191 ? 2.201 -18.641 7.533 1.00 97.00 191 GLU A C 1
ATOM 1496 O O . GLU A 1 191 ? 2.716 -19.432 6.738 1.00 97.00 191 GLU A O 1
ATOM 1501 N N . ALA A 1 192 ? 2.917 -17.719 8.174 1.00 96.19 192 ALA A N 1
ATOM 1502 C CA . ALA A 1 192 ? 4.359 -17.572 8.004 1.00 96.19 192 ALA A CA 1
ATOM 1503 C C . ALA A 1 192 ? 5.045 -17.099 9.288 1.00 96.19 192 ALA A C 1
ATOM 1505 O O . ALA A 1 192 ? 4.487 -16.314 10.055 1.00 96.19 192 ALA A O 1
ATOM 1506 N N . SER A 1 193 ? 6.292 -17.520 9.492 1.00 95.44 193 SER A N 1
ATOM 1507 C CA . SER A 1 193 ? 7.129 -16.982 10.565 1.00 95.44 193 SER A CA 1
ATOM 1508 C C . SER A 1 193 ? 7.695 -15.621 10.171 1.00 95.44 193 SER A C 1
ATOM 1510 O O . SER A 1 193 ? 8.432 -15.493 9.192 1.00 95.44 193 SER A O 1
ATOM 1512 N N . LEU A 1 194 ? 7.379 -14.592 10.959 1.00 94.31 194 LEU A N 1
ATOM 1513 C CA . LEU A 1 194 ? 7.835 -13.223 10.725 1.00 94.31 194 LEU A CA 1
ATOM 1514 C C . LEU A 1 194 ? 8.906 -12.839 11.748 1.00 94.31 194 LEU A C 1
ATOM 1516 O O . LEU A 1 194 ? 8.643 -12.724 12.946 1.00 94.31 194 LEU A O 1
ATOM 1520 N N . LYS A 1 195 ? 10.135 -12.593 11.281 1.00 90.88 195 LYS A N 1
ATOM 1521 C CA . LYS A 1 195 ? 11.246 -12.195 12.158 1.00 90.88 195 LYS A CA 1
ATOM 1522 C C . LYS A 1 195 ? 10.897 -10.928 12.949 1.00 90.88 195 LYS A C 1
ATOM 1524 O O . LYS A 1 195 ? 10.692 -9.868 12.360 1.00 90.88 195 LYS A O 1
ATOM 1529 N N . GLY A 1 196 ? 10.945 -11.034 14.278 1.00 87.38 196 GLY A N 1
ATOM 1530 C CA . GLY A 1 196 ? 10.700 -9.919 15.201 1.00 87.38 196 GLY A CA 1
ATOM 1531 C C . GLY A 1 196 ? 9.226 -9.696 15.551 1.00 87.38 196 GLY A C 1
ATOM 1532 O O . GLY A 1 196 ? 8.935 -8.832 16.371 1.00 87.38 196 GLY A O 1
ATOM 1533 N N . ILE A 1 197 ? 8.307 -10.487 14.992 1.00 90.31 197 ILE A N 1
ATOM 1534 C CA . ILE A 1 197 ? 6.886 -10.452 15.343 1.00 90.31 197 ILE A CA 1
ATOM 1535 C C . ILE A 1 197 ? 6.609 -11.544 16.377 1.00 90.31 197 ILE A C 1
ATOM 1537 O O . ILE A 1 197 ? 7.053 -12.678 16.234 1.00 90.31 197 ILE A O 1
ATOM 1541 N N . ARG A 1 198 ? 5.894 -11.191 17.453 1.00 88.38 198 ARG A N 1
ATOM 1542 C CA . ARG A 1 198 ? 5.644 -12.107 18.582 1.00 88.38 198 ARG A CA 1
ATOM 1543 C C . ARG A 1 198 ? 4.670 -13.239 18.254 1.00 88.38 198 ARG A C 1
ATOM 1545 O O . ARG A 1 198 ? 4.742 -14.286 18.885 1.00 88.38 198 ARG A O 1
ATOM 1552 N N . LEU A 1 199 ? 3.726 -12.998 17.347 1.00 90.81 199 LEU A N 1
ATOM 1553 C CA . LEU A 1 199 ? 2.764 -14.006 16.916 1.00 90.81 199 LEU A CA 1
ATOM 1554 C C . LEU A 1 199 ? 3.416 -14.888 15.846 1.00 90.81 199 LEU A C 1
ATOM 1556 O O . LEU A 1 199 ? 3.722 -14.393 14.763 1.00 90.81 199 LEU A O 1
ATOM 1560 N N . ASP A 1 200 ? 3.615 -16.165 16.169 1.00 91.88 200 ASP A N 1
ATOM 1561 C CA . ASP A 1 200 ? 4.262 -17.153 15.303 1.00 91.88 200 ASP A CA 1
ATOM 1562 C C . ASP A 1 200 ? 3.529 -18.512 15.411 1.00 91.88 200 ASP A C 1
ATOM 1564 O O . ASP A 1 200 ? 3.384 -19.025 16.527 1.00 91.88 200 ASP A O 1
ATOM 1568 N N . PRO A 1 201 ? 3.035 -19.083 14.296 1.00 93.50 201 PRO A N 1
ATOM 1569 C CA . PRO A 1 201 ? 3.057 -18.506 12.953 1.00 93.50 201 PRO A CA 1
ATOM 1570 C C . PRO A 1 201 ? 2.071 -17.332 12.820 1.00 93.50 201 PRO A C 1
ATOM 1572 O O . PRO A 1 201 ? 1.018 -17.290 13.462 1.00 93.50 201 PRO A O 1
ATOM 1575 N N . TYR A 1 202 ? 2.425 -16.341 12.000 1.00 96.44 202 TYR A N 1
ATOM 1576 C CA . TYR A 1 202 ? 1.562 -15.196 11.723 1.00 96.44 202 TYR A CA 1
ATOM 1577 C C . TYR A 1 202 ? 0.586 -15.538 10.584 1.00 96.44 202 TYR A C 1
ATOM 1579 O O . TYR A 1 202 ? 1.040 -15.955 9.515 1.00 96.44 202 TYR A O 1
ATOM 1587 N N . PRO A 1 203 ? -0.734 -15.351 10.754 1.00 96.50 203 PRO A N 1
ATOM 1588 C CA . PRO A 1 203 ? -1.705 -15.666 9.711 1.00 96.50 203 PRO A CA 1
ATOM 1589 C C . PRO A 1 203 ? -1.702 -14.625 8.589 1.00 96.50 203 PRO A C 1
ATOM 1591 O O . PRO A 1 203 ? -1.773 -13.420 8.831 1.00 96.50 203 PRO A O 1
ATOM 1594 N N . LEU A 1 204 ? -1.691 -15.100 7.347 1.00 96.88 204 LEU A N 1
ATOM 1595 C CA . LEU A 1 204 ? -1.735 -14.274 6.145 1.00 96.88 204 LEU A CA 1
ATOM 1596 C C . LEU A 1 204 ? -3.185 -14.120 5.691 1.00 96.88 204 LEU A C 1
ATOM 1598 O O . LEU A 1 204 ? -3.831 -15.092 5.288 1.00 96.88 204 LEU A O 1
ATOM 1602 N N . LEU A 1 205 ? -3.708 -12.897 5.775 1.00 97.62 205 LEU A N 1
ATOM 1603 C CA . LEU A 1 205 ? -5.075 -12.586 5.371 1.00 97.62 205 LEU A CA 1
ATOM 1604 C C . LEU A 1 205 ? -5.069 -11.831 4.047 1.00 97.62 205 LEU A C 1
ATOM 1606 O O . LEU A 1 205 ? -4.529 -10.731 3.965 1.00 97.62 205 LEU A O 1
ATOM 1610 N N . GLN A 1 206 ? -5.710 -12.399 3.034 1.00 97.69 206 GLN A N 1
ATOM 1611 C CA . GLN A 1 206 ? -5.971 -11.738 1.763 1.00 97.69 206 GLN A CA 1
ATOM 1612 C C . GLN A 1 206 ? -7.287 -10.969 1.839 1.00 97.69 206 GLN A C 1
ATOM 1614 O O . GLN A 1 206 ? -8.305 -11.511 2.280 1.00 97.69 206 GLN A O 1
ATOM 1619 N N . LEU A 1 207 ? -7.274 -9.722 1.381 1.00 96.88 207 LEU A N 1
ATOM 1620 C CA . LEU A 1 207 ? -8.458 -8.883 1.255 1.00 96.88 207 LEU A CA 1
ATOM 1621 C C . LEU A 1 207 ? -9.121 -9.093 -0.112 1.00 96.88 207 LEU A C 1
ATOM 1623 O O . LEU A 1 207 ? -8.451 -9.112 -1.143 1.00 96.88 207 LEU A O 1
ATOM 1627 N N . GLN A 1 208 ? -10.443 -9.233 -0.129 1.00 96.12 208 GLN A N 1
ATOM 1628 C CA . GLN A 1 208 ? -11.238 -9.419 -1.344 1.00 96.12 208 GLN A CA 1
ATOM 1629 C C . GLN A 1 208 ? -12.454 -8.497 -1.326 1.00 96.12 208 GLN A C 1
ATOM 1631 O O . GLN A 1 208 ? -13.035 -8.274 -0.268 1.00 96.12 208 GLN A O 1
ATOM 1636 N N . ALA A 1 209 ? -12.851 -7.982 -2.489 1.00 93.94 209 ALA A N 1
ATOM 1637 C CA . ALA A 1 209 ? -14.147 -7.328 -2.648 1.00 93.94 209 ALA A CA 1
ATOM 1638 C C . ALA A 1 209 ? -15.274 -8.375 -2.599 1.00 93.94 209 ALA A C 1
ATOM 1640 O O . ALA A 1 209 ? -15.084 -9.490 -3.092 1.00 93.94 209 ALA A O 1
ATOM 1641 N N . VAL A 1 210 ? -16.401 -8.013 -1.983 1.00 89.88 210 VAL A N 1
ATOM 1642 C CA . VAL A 1 210 ? -17.629 -8.827 -1.885 1.00 89.88 210 VAL A CA 1
ATOM 1643 C C . VAL A 1 210 ? -18.558 -8.544 -3.056 1.00 89.88 210 VAL A C 1
ATOM 1645 O O . VAL A 1 210 ? -18.659 -7.357 -3.440 1.00 89.88 210 VAL A O 1
#

Sequence (210 aa):
MSSAPFPPDLILLLSVDIVGSAAFKADAPEQPGPPRWVQAFEAFYTDLPLLIEQARLELSGDGLPLAERLQLWKAIGDQLVFLARPADPHQLEGECLAFLQALRQAHRLMHERWGFGLHGVAWAFQEQGDNVVFRFQQQQLSGGSGFDLIGPDVDLGFRLVALAPEGELLVPLELRRLLPRQRLAMQLIGEASLKGIRLDPYPLLQLQAV

Secondary structure (DSSP, 8-state):
--PPPPPTTEEEEEEEEETTHHHHHHTPPP-SSS-HHHHHHHHHHHHHHHHHHHHHHHHHHTT----S-EEEEEEETTEEEEEE--SSHHHHHHHHHHHHHHHHHHHHHHHHHHS--EEEEEEEEESSTT-EEEEEE-TTTTSSEEEEEESHHHHHHHHHHTTPPTT-EEE-HHHHTT---SSEEEEEEEEE--TT-SSSSEEEEEEEE-

Foldseek 3Di:
DDQDAFAQQKKKKKKKFWPPLVVLVVPFDDDPDDTLSVVLLVCVVPVLVVLLVVLLVVVVVVVQAAAPDKAFQDDDPRMTMIIGRDRAQSNLQSSVVSSLVSQLVVQVVSCVPRNIFMFMEIFMAGCDDQWHKAWDAPVPPDGDIHIDIDGPRVLVRVQCRVVTDTSWYWYFPRSVSSHPCPFKDWDFPDFCDGPPDPDPRGTTITIDTD